Protein AF-A0A7S1K2T2-F1 (afdb_monomer)

Secondary structure (DSSP, 8-state):
-GGGGTT----HHHHHHHHHH-TT--EEE-TT-TT--HHHHHHTHHHHTT-SEEE-TT-TT--HHHHHHHHHHS--GGG----EEE-TT-TT--GGGGGGGGG-TT--EEEEE-SSSSPEEEEETHHHHHHHHHHS-----S---------------EEEEETEEE----GGGGGGTTT-SEEE-TT----HHHHHHHHT-TT--EEE-TT-TT--HHHHHHHHHHHHTT-

Foldseek 3Di:
DLPPQVPDPDALLVVLVVLQVCLQAAEDACALVANDALVSLLVSLLSCQNYQEYHPAQHQRHALVSLLSNLVNHDFDPRGRHAYDHHENHLRYALSSVLSLLRRLQHAAYAYAYPDPAQDQRYACSNLVSNLSSVDPPPDPDDDDDDDDPDDPRAHAYYHHASNQNYAAQLSLLSRLARYAEYHHANYAQDLNNLVSLLSNLNHNYYHHHNHPNDDPVSVCSNVVSNVVSD

Mean predicted aligned error: 7.39 Å

Organism: NCBI:txid1169539

Sequence (231 aa):
EWRRLRGANVPDCRVFEAVKQTPRLGLLDLTDYKELTATGLKTHAPELRKLHVLVLRGCSSITDKAVEEVLSHMPVGSNSVLRGLDLMDCPRVTPGGLRRLRLLPSLRNVALGSTRQAVDGKMTDAVLNHLARAQQPLQRGTGSQTQMGEGGGSGLRRLSLQRCGGLTNLSALEHMSSSLIELDLRGAGVSSGGAKALAACTNLQSLCLADCSQLDGAILEAIVQHMDQLR

pLDDT: mean 84.1, std 15.43, range [35.66, 97.94]

Radius of gyration: 18.5 Å; Cα contacts (8 Å, |Δi|>4): 483; chains: 1; bounding box: 44×43×47 Å

Solvent-accessible surface area (backbone atoms only — not comparable to full-atom values): 11766 Å² total; per-residue (Å²): 131,81,82,68,59,77,88,51,97,58,57,41,65,60,55,49,51,52,48,60,76,37,86,82,51,38,69,48,77,43,60,60,37,79,59,45,44,33,62,51,49,39,76,47,13,73,65,50,39,65,28,29,28,44,31,41,26,46,21,62,56,37,31,24,73,24,48,35,44,30,54,67,46,34,47,48,54,94,65,24,56,42,27,32,42,31,44,29,41,21,86,49,48,36,36,77,24,44,58,58,45,32,44,32,30,38,31,27,35,40,33,37,39,35,88,58,91,69,60,42,58,64,39,34,39,62,42,46,48,22,48,28,50,13,47,45,80,80,78,75,80,78,94,70,97,67,77,88,74,86,81,73,97,49,38,43,27,32,42,32,39,22,17,16,45,32,27,57,60,39,54,44,42,50,63,38,8,85,38,24,30,34,42,33,37,28,33,16,38,49,35,70,66,20,27,58,17,55,37,53,28,74,51,53,78,43,80,41,62,52,76,28,87,57,68,46,70,67,39,51,49,51,31,48,61,39,55,62,72,70,108

InterPro domains:
  IPR001611 Leucine-rich repeat [PF13516] (178-199)
  IPR006553 Leucine-rich repeat, cysteine-containing subtype [SM00367] (48-73)
  IPR006553 Leucine-rich repeat, cysteine-containing subtype [SM00367] (153-179)
  IPR006553 Leucine-rich repeat, cysteine-containing subtype [SM00367] (201-226)
  IPR032675 Leucine-rich repeat domain superfamily [G3DSA:3.80.10.10] (9-131)
  IPR032675 Leucine-rich repeat domain superfamily [G3DSA:3.80.10.10] (142-231)

Structure (mmCIF, N/CA/C/O backbone):
data_AF-A0A7S1K2T2-F1
#
_entry.id   AF-A0A7S1K2T2-F1
#
loop_
_atom_site.group_PDB
_atom_site.id
_atom_site.type_symbol
_atom_site.label_atom_id
_atom_site.label_alt_id
_atom_site.label_comp_id
_atom_site.label_asym_id
_atom_site.label_entity_id
_atom_site.label_seq_id
_atom_site.pdbx_PDB_ins_code
_atom_site.Cartn_x
_atom_site.Cartn_y
_atom_site.Cartn_z
_atom_site.occupancy
_atom_site.B_iso_or_equiv
_atom_site.auth_seq_id
_atom_site.auth_comp_id
_atom_site.auth_asym_id
_atom_site.auth_atom_id
_atom_site.pdbx_PDB_model_num
ATOM 1 N N . GLU A 1 1 ? -25.438 -1.565 6.305 1.00 40.81 1 GLU A N 1
ATOM 2 C CA . GLU A 1 1 ? -25.532 -0.740 5.080 1.00 40.81 1 GLU A CA 1
ATOM 3 C C . GLU A 1 1 ? -24.521 0.422 5.100 1.00 40.81 1 GLU A C 1
ATOM 5 O O . GLU A 1 1 ? -24.897 1.574 5.246 1.00 40.81 1 GLU A O 1
ATOM 10 N N . TRP A 1 2 ? -23.218 0.148 4.954 1.00 44.72 2 TRP A N 1
ATOM 11 C CA . TRP A 1 2 ? -22.157 1.174 5.069 1.00 44.72 2 TRP A CA 1
ATOM 12 C C . TRP A 1 2 ? -21.925 1.997 3.789 1.00 44.72 2 TRP A C 1
ATOM 14 O O . TRP A 1 2 ? -21.231 3.007 3.809 1.00 44.72 2 TRP A O 1
ATOM 24 N N . ARG A 1 3 ? -22.540 1.603 2.664 1.00 41.47 3 ARG A N 1
ATOM 25 C CA . ARG A 1 3 ? -22.368 2.259 1.353 1.00 41.47 3 ARG A CA 1
ATOM 26 C C . ARG A 1 3 ? -23.006 3.659 1.257 1.00 41.47 3 ARG A C 1
ATOM 28 O O . ARG A 1 3 ? -22.823 4.319 0.242 1.00 41.47 3 ARG A O 1
ATOM 35 N N . ARG A 1 4 ? -23.730 4.123 2.287 1.00 45.56 4 ARG A N 1
ATOM 36 C CA . ARG A 1 4 ? -24.478 5.399 2.289 1.00 45.56 4 ARG A CA 1
ATOM 37 C C . ARG A 1 4 ? -23.697 6.634 2.768 1.00 45.56 4 ARG A C 1
ATOM 39 O O . ARG A 1 4 ? -24.269 7.713 2.778 1.00 45.56 4 ARG A O 1
ATOM 46 N N . LEU A 1 5 ? -22.417 6.520 3.133 1.00 52.69 5 LEU A N 1
ATOM 47 C CA . LEU A 1 5 ? -21.619 7.696 3.530 1.00 52.69 5 LEU A CA 1
ATOM 48 C C . LEU A 1 5 ? -21.051 8.493 2.343 1.00 52.69 5 LEU A C 1
ATOM 50 O O . LEU A 1 5 ? -20.546 9.597 2.539 1.00 52.69 5 LEU A O 1
ATOM 54 N N . ARG A 1 6 ? -21.160 7.989 1.103 1.00 50.19 6 ARG A N 1
ATOM 55 C CA . ARG A 1 6 ? -20.783 8.770 -0.086 1.00 50.19 6 ARG A CA 1
ATOM 56 C C . ARG A 1 6 ? -21.727 9.968 -0.222 1.00 50.19 6 ARG A C 1
ATOM 58 O O . ARG A 1 6 ? -22.902 9.793 -0.520 1.00 50.19 6 ARG A O 1
ATOM 65 N N . GLY A 1 7 ? -21.198 11.171 -0.003 1.00 52.75 7 GLY A N 1
ATOM 66 C CA . GLY A 1 7 ? -21.919 12.437 -0.180 1.00 52.75 7 GLY A CA 1
ATOM 67 C C . GLY A 1 7 ? -22.637 12.976 1.060 1.00 52.75 7 GLY A C 1
ATOM 68 O O . GLY A 1 7 ? -23.183 14.073 0.997 1.00 52.75 7 GLY A O 1
ATOM 69 N N . ALA A 1 8 ? -22.618 12.264 2.190 1.00 57.78 8 ALA A N 1
ATOM 70 C CA . ALA A 1 8 ? -23.148 12.791 3.442 1.00 57.78 8 ALA A CA 1
ATOM 71 C C . ALA A 1 8 ? -22.045 13.578 4.172 1.00 57.78 8 ALA A C 1
ATOM 73 O O . ALA A 1 8 ? -20.961 13.043 4.404 1.00 57.78 8 ALA A O 1
ATOM 74 N N . ASN A 1 9 ? -22.322 14.832 4.547 1.00 71.50 9 ASN A N 1
ATOM 75 C CA . ASN A 1 9 ? -21.440 15.679 5.363 1.00 71.50 9 ASN A CA 1
ATOM 76 C C . ASN A 1 9 ? -21.433 15.206 6.831 1.00 71.50 9 ASN A C 1
ATOM 78 O O . ASN A 1 9 ? -21.849 15.910 7.750 1.00 71.50 9 ASN A O 1
ATOM 82 N N . VAL A 1 10 ? -21.093 13.936 7.035 1.00 84.38 10 VAL A N 1
ATOM 83 C CA . VAL A 1 10 ? -20.989 13.313 8.351 1.00 84.38 10 VAL A CA 1
ATOM 84 C C . VAL A 1 10 ? -19.563 13.547 8.835 1.00 84.38 10 VAL A C 1
ATOM 86 O O . VAL A 1 10 ? -18.650 13.231 8.079 1.00 84.38 10 VAL A O 1
ATOM 89 N N . PRO A 1 11 ? -19.338 14.048 10.059 1.00 88.12 11 PRO A N 1
ATOM 90 C CA . PRO A 1 11 ? -17.998 14.147 10.630 1.00 88.12 11 PRO A CA 1
ATOM 91 C C . PRO A 1 11 ? -17.380 12.767 10.884 1.00 88.12 11 PRO A C 1
ATOM 93 O O . PRO A 1 11 ? -18.079 11.831 11.291 1.00 88.12 11 PRO A O 1
ATOM 96 N N . ASP A 1 12 ? -16.063 12.650 10.725 1.00 90.19 12 ASP A N 1
ATOM 97 C CA . ASP A 1 12 ? -15.337 11.383 10.878 1.00 90.19 12 ASP A CA 1
ATOM 98 C C . ASP A 1 12 ? -15.512 10.726 12.262 1.00 90.19 12 ASP A C 1
ATOM 100 O O . ASP A 1 12 ? -15.599 9.501 12.360 1.00 90.19 12 ASP A O 1
ATOM 104 N N . CYS A 1 13 ? -15.695 11.510 13.327 1.00 90.44 13 CYS A N 1
ATOM 105 C CA . CYS A 1 13 ? -15.954 11.006 14.677 1.00 90.44 13 CYS A CA 1
ATOM 106 C C . CYS A 1 13 ? -17.209 10.115 14.771 1.00 90.44 13 CYS A C 1
ATOM 108 O O . CYS A 1 13 ? -17.234 9.154 15.539 1.00 90.44 13 CYS A O 1
ATOM 110 N N . ARG A 1 14 ? -18.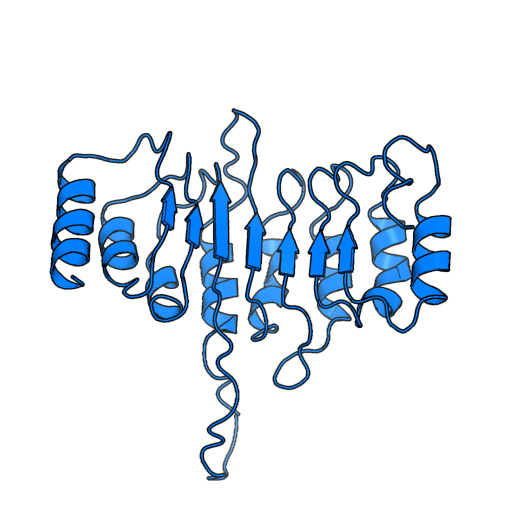255 10.385 13.975 1.00 89.69 14 ARG A N 1
ATOM 111 C CA . ARG A 1 14 ? -19.474 9.554 13.930 1.00 89.69 14 ARG A CA 1
ATOM 112 C C . ARG A 1 14 ? -19.211 8.228 13.224 1.00 89.69 14 ARG A C 1
ATOM 114 O O . ARG A 1 14 ? -19.732 7.196 13.643 1.00 89.69 14 ARG A O 1
ATOM 121 N N . VAL A 1 15 ? -18.387 8.254 12.178 1.00 90.38 15 VAL A N 1
ATOM 122 C CA . VAL A 1 15 ? -17.965 7.047 11.461 1.00 90.38 15 VAL A CA 1
ATOM 123 C C . VAL A 1 15 ? -17.161 6.151 12.391 1.00 90.38 15 VAL A C 1
ATOM 125 O O . VAL A 1 15 ? -17.460 4.963 12.505 1.00 90.38 15 VAL A O 1
ATOM 128 N N . PHE A 1 16 ? -16.190 6.713 13.109 1.00 92.31 16 PHE A N 1
ATOM 129 C CA . PHE A 1 16 ? -15.366 5.937 14.029 1.00 92.31 16 PHE A CA 1
ATOM 130 C C . PHE A 1 16 ? -16.132 5.428 15.255 1.00 92.31 16 PHE A C 1
ATOM 132 O O . PHE A 1 16 ? -15.876 4.310 15.702 1.00 92.31 16 PHE A O 1
ATOM 139 N N . GLU A 1 17 ? -17.136 6.161 15.739 1.00 91.62 17 GLU A N 1
ATOM 140 C CA . GLU A 1 17 ? -18.044 5.651 16.772 1.00 91.62 17 GLU A CA 1
ATOM 141 C C . GLU A 1 17 ? -18.814 4.411 16.280 1.00 91.62 17 GLU A C 1
ATOM 143 O O . GLU A 1 17 ? -18.881 3.392 16.969 1.00 91.62 17 GLU A O 1
ATOM 148 N N . ALA A 1 18 ? -19.307 4.427 15.039 1.00 90.94 18 ALA A N 1
ATOM 149 C CA . ALA A 1 18 ? -19.938 3.250 14.444 1.00 90.94 18 ALA A CA 1
ATOM 150 C C . ALA A 1 18 ? -18.940 2.087 14.265 1.00 90.94 18 ALA A C 1
ATOM 152 O O . ALA A 1 18 ? -19.279 0.920 14.494 1.00 90.94 18 ALA A O 1
ATOM 153 N N . VAL A 1 19 ? -17.689 2.379 13.881 1.00 92.25 19 VAL A N 1
ATOM 154 C CA . VAL A 1 19 ? -16.619 1.371 13.781 1.00 92.25 19 VAL A CA 1
ATOM 155 C C . VAL A 1 19 ? -16.375 0.719 15.140 1.00 92.25 19 VAL A C 1
ATOM 157 O O . VAL A 1 19 ? -16.276 -0.511 15.217 1.00 92.25 19 VAL A O 1
ATOM 160 N N . LYS A 1 20 ? -16.332 1.504 16.220 1.00 92.25 20 LYS A N 1
ATOM 161 C CA . LYS A 1 20 ? -16.178 1.013 17.595 1.00 92.25 20 LYS A CA 1
ATOM 162 C C . LYS A 1 20 ? -17.296 0.042 17.977 1.00 92.25 20 LYS A C 1
ATOM 164 O O . LYS A 1 20 ? -17.010 -1.046 18.473 1.00 92.25 20 LYS A O 1
ATOM 169 N N . GLN A 1 21 ? -18.540 0.379 17.641 1.00 93.12 21 GLN A N 1
ATOM 170 C CA . GLN A 1 21 ? -19.733 -0.430 17.928 1.00 93.12 21 GLN A CA 1
ATOM 171 C C . GLN A 1 21 ? -19.873 -1.680 17.040 1.00 93.12 21 GLN A C 1
ATOM 173 O O . GLN A 1 21 ? -20.734 -2.522 17.287 1.00 93.12 21 GLN A O 1
ATOM 178 N N . THR A 1 22 ? -19.008 -1.852 16.034 1.00 91.69 22 THR A N 1
ATOM 179 C CA . THR A 1 22 ? -19.070 -2.977 15.088 1.00 91.69 22 THR A CA 1
ATOM 180 C C . THR A 1 22 ? -17.868 -3.915 15.262 1.00 91.69 22 THR A C 1
ATOM 182 O O . THR A 1 22 ? -16.902 -3.843 14.497 1.00 91.69 22 THR A O 1
ATOM 185 N N . PRO A 1 23 ? -17.852 -4.818 16.261 1.00 89.12 23 PRO A N 1
ATOM 186 C CA . PRO A 1 23 ? -16.674 -5.631 16.603 1.00 89.12 23 PRO A CA 1
ATOM 187 C C . PRO A 1 23 ? -16.251 -6.614 15.501 1.00 89.12 23 PRO A C 1
ATOM 189 O O . PRO A 1 23 ? -15.092 -7.007 15.455 1.00 89.12 23 PRO A O 1
ATOM 192 N N . ARG A 1 24 ? -17.164 -6.975 14.590 1.00 90.31 24 ARG A N 1
ATOM 193 C CA . ARG A 1 24 ? -16.902 -7.873 13.451 1.00 90.31 24 ARG A CA 1
ATOM 194 C C . ARG A 1 24 ? -16.549 -7.141 12.150 1.00 90.31 24 ARG A C 1
ATOM 196 O O . ARG A 1 24 ? -16.485 -7.775 11.101 1.00 90.31 24 ARG A O 1
ATOM 203 N N . LEU A 1 25 ? -16.366 -5.818 12.184 1.00 93.00 25 LEU A N 1
ATOM 204 C CA . LEU A 1 25 ? -16.015 -5.058 10.985 1.00 93.00 25 LEU A CA 1
ATOM 205 C C . LEU A 1 25 ? -14.629 -5.487 10.491 1.00 93.00 25 LEU A C 1
ATOM 207 O O . LEU A 1 25 ? -13.633 -5.251 11.167 1.00 93.00 25 LEU A O 1
ATOM 211 N N . GLY A 1 26 ? -14.581 -6.121 9.319 1.00 93.69 26 GLY A N 1
ATOM 212 C CA . GLY A 1 26 ? -13.336 -6.540 8.671 1.00 93.69 26 GLY A CA 1
ATOM 213 C C . GLY A 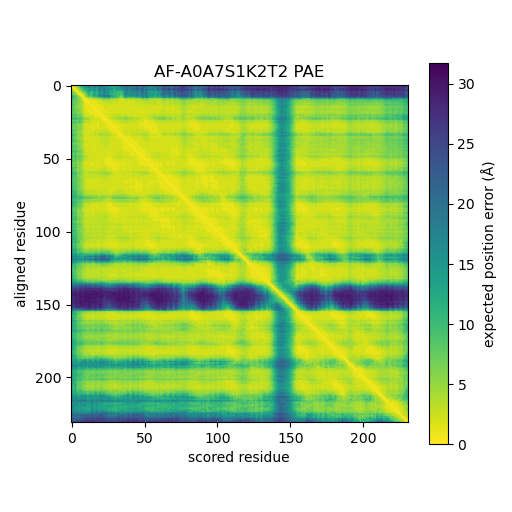1 26 ? -12.908 -5.643 7.509 1.00 93.69 26 GLY A C 1
ATOM 214 O O . GLY A 1 26 ? -11.745 -5.680 7.124 1.00 93.69 26 GLY A O 1
ATOM 215 N N . LEU A 1 27 ? -13.812 -4.837 6.955 1.00 95.50 27 LEU A N 1
ATOM 216 C CA . LEU A 1 27 ? -13.538 -3.938 5.836 1.00 95.50 27 LEU A CA 1
ATOM 217 C C . LEU A 1 27 ? -14.086 -2.556 6.166 1.00 95.50 27 LEU A C 1
ATOM 219 O O . LEU A 1 27 ? -15.276 -2.423 6.450 1.00 95.50 27 LEU A O 1
ATOM 223 N N . LEU A 1 28 ? -13.220 -1.549 6.102 1.00 94.81 28 LEU A N 1
ATOM 224 C CA . LEU A 1 28 ? -13.595 -0.143 6.181 1.00 94.81 28 LEU A CA 1
ATOM 225 C C . LEU A 1 28 ? -13.187 0.545 4.880 1.00 94.81 28 LEU A C 1
ATOM 227 O O . LEU A 1 28 ? -12.006 0.570 4.535 1.00 94.81 28 LEU A O 1
ATOM 231 N N . ASP A 1 29 ? -14.174 1.085 4.171 1.00 94.19 29 ASP A N 1
ATOM 232 C CA . ASP A 1 29 ? -13.983 1.836 2.933 1.00 94.19 29 ASP A CA 1
ATOM 233 C C . ASP A 1 29 ? -14.479 3.269 3.118 1.00 94.19 29 ASP A C 1
ATOM 235 O O . ASP A 1 29 ? -15.670 3.498 3.338 1.00 94.19 29 ASP A O 1
ATOM 239 N N . LEU A 1 30 ? -13.533 4.206 3.056 1.00 92.56 30 LEU A N 1
ATOM 240 C CA . LEU A 1 30 ? -13.722 5.650 3.162 1.00 92.56 30 LEU A CA 1
ATOM 241 C C . LEU A 1 30 ? -13.286 6.360 1.872 1.00 92.56 30 LEU A C 1
ATOM 243 O O . LEU A 1 30 ? -12.834 7.501 1.922 1.00 92.56 30 LEU A O 1
ATOM 247 N N . THR A 1 31 ? -13.401 5.694 0.718 1.00 92.31 31 THR A N 1
ATOM 248 C CA . THR A 1 31 ? -13.068 6.283 -0.588 1.00 92.31 31 THR A CA 1
ATOM 249 C C . THR A 1 31 ? -13.738 7.649 -0.774 1.00 92.31 31 THR A C 1
ATOM 251 O O . THR A 1 31 ? -14.953 7.776 -0.607 1.00 92.31 31 THR A O 1
ATOM 254 N N . ASP A 1 32 ? -12.940 8.654 -1.141 1.00 90.38 32 ASP A N 1
ATOM 255 C CA . ASP A 1 32 ? -13.326 10.051 -1.377 1.00 90.38 32 ASP A CA 1
ATOM 256 C C . ASP A 1 32 ? -14.067 10.712 -0.202 1.00 90.38 32 ASP A C 1
ATOM 258 O O . ASP A 1 32 ? -14.823 11.675 -0.373 1.00 90.38 32 ASP A O 1
ATOM 262 N N . TYR A 1 33 ? -13.853 10.220 1.021 1.00 90.06 33 TYR A N 1
ATOM 263 C CA . TYR A 1 33 ? -14.481 10.777 2.210 1.00 90.06 33 TYR A CA 1
ATOM 264 C C . TYR A 1 33 ? -13.767 12.066 2.645 1.00 90.06 33 TYR A C 1
ATOM 266 O O . TYR A 1 33 ? -12.743 12.042 3.331 1.00 90.06 33 TYR A O 1
ATOM 274 N N . LYS A 1 34 ? -14.306 13.207 2.197 1.00 86.44 34 LYS A N 1
ATOM 275 C CA . LYS A 1 34 ? -13.708 14.547 2.355 1.00 86.44 34 LYS A CA 1
ATOM 276 C C . LYS A 1 34 ? -13.613 15.027 3.804 1.00 86.44 34 LYS A C 1
ATOM 278 O O . LYS A 1 34 ? -12.665 15.731 4.137 1.00 86.44 34 LYS A O 1
ATOM 283 N N . GLU A 1 35 ? -14.548 14.599 4.649 1.00 89.12 35 GLU A N 1
ATOM 284 C CA . GLU A 1 35 ? -14.597 14.956 6.073 1.00 89.12 35 GLU A CA 1
ATOM 285 C C . GLU A 1 35 ? -13.612 14.143 6.931 1.00 89.12 35 GLU A C 1
ATOM 287 O O . GLU A 1 35 ? -13.528 14.345 8.142 1.00 89.12 35 GLU A O 1
ATOM 292 N N . LEU A 1 36 ? -12.850 13.218 6.330 1.00 91.56 36 LEU A N 1
ATOM 293 C CA . LEU A 1 36 ? -11.835 12.464 7.053 1.00 91.56 36 LEU A CA 1
ATOM 294 C C . LEU A 1 36 ? -10.659 13.358 7.438 1.00 91.56 36 LEU A C 1
ATOM 296 O O . LEU A 1 36 ? -9.919 13.852 6.581 1.00 91.56 36 LEU A O 1
ATOM 300 N N . THR A 1 37 ? -10.412 13.487 8.736 1.00 92.88 37 THR A N 1
ATOM 301 C CA . THR A 1 37 ? -9.274 14.238 9.255 1.00 92.88 37 THR A CA 1
ATOM 302 C C . THR A 1 37 ? -8.124 13.312 9.651 1.00 92.88 37 THR A C 1
ATOM 304 O O . THR A 1 37 ? -8.307 12.179 10.103 1.00 92.88 37 THR A O 1
ATOM 307 N N . ALA A 1 38 ? -6.891 13.813 9.530 1.00 92.94 38 ALA A N 1
ATOM 308 C CA . ALA A 1 38 ? -5.714 13.109 10.039 1.00 92.94 38 ALA A CA 1
ATOM 309 C C . ALA A 1 38 ? -5.781 12.894 11.561 1.00 92.94 38 ALA A C 1
ATOM 311 O O . ALA A 1 38 ? -5.228 11.919 12.060 1.00 92.94 38 ALA A O 1
ATOM 312 N N . THR A 1 39 ? -6.431 13.802 12.294 1.00 93.19 39 THR A N 1
ATOM 313 C CA . THR A 1 39 ? -6.603 13.701 13.747 1.00 93.19 39 THR A CA 1
ATOM 314 C C . THR A 1 39 ? -7.599 12.607 14.104 1.00 93.19 39 THR A C 1
ATOM 316 O O . THR A 1 39 ? -7.248 11.737 14.890 1.00 93.19 39 THR A O 1
ATOM 319 N N . GLY A 1 40 ? -8.781 12.581 13.479 1.00 92.75 40 GLY A N 1
ATOM 320 C CA . GLY A 1 40 ? -9.783 11.541 13.714 1.00 92.75 40 GLY A CA 1
ATOM 321 C C . GLY A 1 40 ? -9.236 10.145 13.431 1.00 92.75 40 GLY A C 1
ATOM 322 O O . GLY A 1 40 ? -9.366 9.251 14.265 1.00 92.75 40 GLY A O 1
ATOM 323 N N . LEU A 1 41 ? -8.512 9.978 12.317 1.00 93.69 41 LEU A N 1
ATOM 324 C CA . LEU A 1 41 ? -7.881 8.700 11.984 1.00 93.69 41 LEU A CA 1
ATOM 325 C C . LEU A 1 41 ? -6.848 8.250 13.039 1.00 93.69 41 LEU A C 1
ATOM 327 O O . LEU A 1 41 ? -6.781 7.066 13.356 1.00 93.69 41 LEU A O 1
ATOM 331 N N . LYS A 1 42 ? -6.068 9.180 13.606 1.00 94.62 42 LYS A N 1
ATOM 332 C CA . LYS A 1 42 ? -5.110 8.885 14.688 1.00 94.62 42 LYS A CA 1
ATOM 333 C C . LYS A 1 42 ? -5.808 8.533 15.994 1.00 94.62 42 LYS A C 1
ATOM 335 O O . LYS A 1 42 ? -5.477 7.528 16.609 1.00 94.62 42 LYS A O 1
ATOM 340 N N . THR A 1 43 ? -6.771 9.355 16.408 1.00 95.25 43 THR A N 1
ATOM 341 C CA . THR A 1 43 ? -7.521 9.178 17.657 1.00 95.25 43 THR A CA 1
ATOM 342 C C . THR A 1 43 ? -8.210 7.819 17.708 1.00 95.25 43 THR A C 1
ATOM 344 O O . THR A 1 43 ? -8.262 7.212 18.772 1.00 95.25 43 THR A O 1
ATOM 347 N N . HIS A 1 44 ? -8.683 7.331 16.560 1.00 94.56 44 HIS A N 1
ATOM 348 C CA . HIS A 1 44 ? -9.417 6.074 16.452 1.00 94.56 44 HIS A CA 1
ATOM 349 C C . HIS A 1 44 ? -8.605 4.912 15.860 1.00 94.56 44 HIS A C 1
ATOM 351 O O . HIS A 1 44 ? -9.165 3.890 15.460 1.00 94.56 44 HIS A O 1
ATOM 357 N N . ALA A 1 45 ? -7.279 5.044 15.781 1.00 95.31 45 ALA A N 1
ATOM 358 C CA . ALA A 1 45 ? -6.403 3.976 15.310 1.00 95.31 45 ALA A CA 1
ATOM 359 C C . ALA A 1 45 ? -6.547 2.651 16.102 1.00 95.31 45 ALA A C 1
ATOM 361 O O . ALA A 1 45 ? -6.564 1.593 15.457 1.00 95.31 45 ALA A O 1
ATOM 362 N N . PRO A 1 46 ? -6.715 2.646 17.445 1.00 94.88 46 PRO A N 1
ATOM 363 C CA . PRO A 1 46 ? -6.909 1.412 18.213 1.00 94.88 46 PRO A CA 1
ATOM 364 C C . PRO A 1 46 ? -8.135 0.594 17.779 1.00 94.88 46 PRO A C 1
ATOM 366 O O . PRO A 1 46 ? -8.110 -0.639 17.816 1.00 94.88 46 PRO A O 1
ATOM 369 N N . GLU A 1 47 ? -9.208 1.248 17.334 1.00 94.44 47 GLU A N 1
ATOM 370 C CA . GLU A 1 47 ? -10.437 0.608 16.866 1.00 94.44 47 GLU A CA 1
ATOM 371 C C . GLU A 1 47 ? -10.266 -0.072 15.501 1.00 94.44 47 GLU A C 1
ATOM 373 O O . GLU A 1 47 ? -11.027 -0.987 15.170 1.00 94.44 47 GLU A O 1
ATOM 378 N N . LEU A 1 48 ? -9.255 0.328 14.722 1.00 94.50 48 LEU A N 1
ATOM 379 C CA . LEU A 1 48 ? -8.986 -0.197 13.380 1.00 94.50 48 LEU A CA 1
ATOM 380 C C . LEU A 1 48 ? -8.170 -1.495 13.387 1.00 94.50 48 LEU A C 1
ATOM 382 O O . LEU A 1 48 ? -8.127 -2.181 12.369 1.00 94.50 48 LEU A O 1
ATOM 386 N N . ARG A 1 49 ? -7.591 -1.896 14.528 1.00 94.38 49 ARG A N 1
ATOM 387 C CA . ARG A 1 49 ? -6.710 -3.080 14.661 1.00 94.38 49 ARG A CA 1
ATOM 388 C C . ARG A 1 49 ? -7.326 -4.420 14.227 1.00 94.38 49 ARG A C 1
ATOM 390 O O . ARG A 1 49 ? -6.614 -5.400 14.037 1.00 94.38 49 ARG A O 1
ATOM 397 N N . LYS A 1 50 ? -8.658 -4.477 14.127 1.00 93.50 50 LYS A N 1
ATOM 398 C CA . LYS A 1 50 ? -9.459 -5.647 13.714 1.00 93.50 50 LYS A CA 1
ATOM 399 C C . LYS A 1 50 ? -9.685 -5.739 12.200 1.00 93.50 50 LYS A C 1
ATOM 401 O O . LYS A 1 50 ? -10.230 -6.734 11.718 1.00 93.50 50 LYS A O 1
ATOM 406 N N . LEU A 1 51 ? -9.332 -4.692 11.453 1.00 95.38 51 LEU A N 1
ATOM 407 C CA . LEU A 1 51 ? -9.606 -4.617 10.026 1.00 95.38 51 LEU A CA 1
ATOM 408 C C . LEU A 1 51 ? -8.697 -5.555 9.234 1.00 95.38 51 LEU A C 1
ATOM 410 O O . LEU A 1 51 ? -7.485 -5.610 9.420 1.00 95.38 51 LEU A O 1
ATOM 414 N N . HIS A 1 52 ? -9.310 -6.246 8.281 1.00 96.12 52 HIS A N 1
ATOM 415 C CA . HIS A 1 52 ? -8.628 -7.007 7.245 1.00 96.12 52 HIS A CA 1
ATOM 416 C C . HIS A 1 52 ? -8.384 -6.153 6.000 1.00 96.12 52 HIS A C 1
ATOM 418 O O . HIS A 1 52 ? -7.438 -6.411 5.262 1.00 96.12 52 HIS A O 1
ATOM 424 N N . VAL A 1 53 ? -9.227 -5.152 5.740 1.00 97.19 53 VAL A N 1
ATOM 425 C CA . VAL A 1 53 ? -9.113 -4.256 4.587 1.00 97.19 53 VAL A CA 1
ATOM 426 C C . VAL A 1 53 ? -9.404 -2.823 5.018 1.00 97.19 53 VAL A C 1
ATOM 428 O O . VAL A 1 53 ? -10.439 -2.557 5.632 1.00 97.19 53 VAL A O 1
ATOM 431 N N . LEU A 1 54 ? -8.502 -1.910 4.665 1.00 97.31 54 LEU A N 1
ATOM 432 C CA . LEU A 1 54 ? -8.652 -0.474 4.865 1.00 97.31 54 LEU A CA 1
ATOM 433 C C . LEU A 1 54 ? -8.484 0.251 3.526 1.00 97.31 54 LEU A C 1
ATOM 435 O O . LEU A 1 54 ? -7.433 0.152 2.894 1.00 97.31 54 LEU A O 1
ATOM 439 N N . VAL A 1 55 ? -9.514 0.984 3.111 1.00 97.19 55 VAL A N 1
ATOM 440 C CA . VAL A 1 55 ? -9.510 1.798 1.890 1.00 97.19 55 VAL A CA 1
ATOM 441 C C . VAL A 1 55 ? -9.710 3.257 2.281 1.00 97.19 55 VAL A C 1
ATOM 443 O O . VAL A 1 55 ? -10.753 3.617 2.820 1.00 97.19 55 VAL A O 1
ATOM 446 N N . LEU A 1 56 ? -8.703 4.088 2.014 1.00 95.75 56 LEU A N 1
ATOM 447 C CA . LEU A 1 56 ? -8.700 5.539 2.249 1.00 95.75 56 LEU A CA 1
ATOM 448 C C . LEU A 1 56 ? -8.437 6.309 0.945 1.00 95.75 56 LEU A C 1
ATOM 450 O O . LEU A 1 56 ? -7.896 7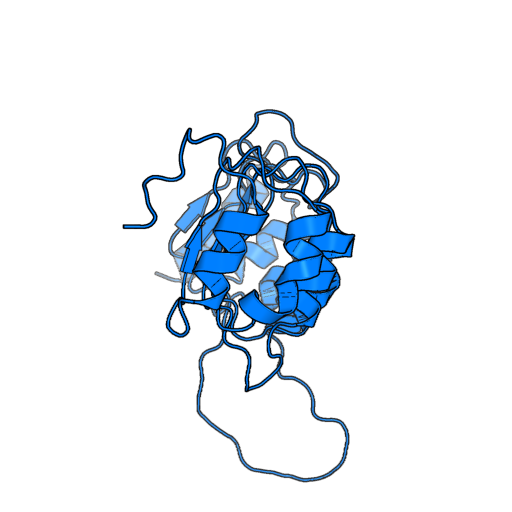.415 0.962 1.00 95.75 56 LEU A O 1
ATOM 454 N N . ARG A 1 57 ? -8.769 5.699 -0.198 1.00 94.88 57 ARG A N 1
ATOM 455 C CA . ARG A 1 57 ? -8.537 6.271 -1.525 1.00 94.88 57 ARG A CA 1
ATOM 456 C C . ARG A 1 57 ? -9.117 7.681 -1.622 1.00 94.88 57 ARG A C 1
ATOM 458 O O . ARG A 1 57 ? -10.247 7.910 -1.209 1.00 94.88 57 ARG A O 1
ATOM 465 N N . GLY A 1 58 ? -8.359 8.622 -2.176 1.00 92.56 58 GLY A N 1
ATOM 466 C CA . GLY A 1 58 ? -8.821 9.994 -2.401 1.00 92.56 58 GLY A CA 1
ATOM 467 C C . GLY A 1 58 ? -8.983 10.839 -1.130 1.00 92.56 58 GLY A C 1
ATOM 468 O O . GLY A 1 58 ? -9.365 12.007 -1.216 1.00 92.56 58 GLY A O 1
ATOM 469 N N . CYS A 1 59 ? -8.651 10.317 0.057 1.00 92.69 59 CYS A N 1
ATOM 470 C CA . CYS A 1 59 ? -8.667 11.098 1.292 1.00 92.69 59 CYS A CA 1
ATOM 471 C C . CYS A 1 59 ? -7.470 12.065 1.335 1.00 92.69 59 CYS A C 1
ATOM 473 O O . CYS A 1 59 ? -6.388 11.742 1.835 1.00 92.69 59 CYS A O 1
ATOM 475 N N . SER A 1 60 ? -7.664 13.283 0.823 1.00 90.38 60 SER A N 1
ATOM 476 C CA . SER A 1 60 ? -6.610 14.294 0.632 1.00 90.38 60 SER A CA 1
ATOM 477 C C . SER A 1 60 ? -5.974 14.825 1.920 1.00 90.38 60 SER A C 1
ATOM 479 O O . SER A 1 60 ? -4.864 15.363 1.891 1.00 90.38 60 SER A O 1
ATOM 481 N N . SER A 1 61 ? -6.674 14.695 3.046 1.00 91.50 61 SER A N 1
ATOM 482 C CA . SER A 1 61 ? -6.246 15.205 4.353 1.00 91.50 61 SER A CA 1
ATOM 483 C C . SER A 1 61 ? -5.358 14.226 5.130 1.00 91.50 61 SER A C 1
ATOM 485 O O . SER A 1 61 ? -4.742 14.628 6.120 1.00 91.50 61 SER A O 1
ATOM 487 N N . ILE A 1 62 ? -5.254 12.964 4.695 1.00 94.00 62 ILE A N 1
ATOM 488 C CA . ILE A 1 62 ? -4.449 11.934 5.365 1.00 94.00 62 ILE A CA 1
ATOM 489 C C . ILE A 1 62 ? -2.960 12.155 5.106 1.00 94.00 62 ILE A C 1
ATOM 491 O O . ILE A 1 62 ? -2.551 12.442 3.989 1.00 94.00 62 ILE A O 1
ATOM 495 N N . THR A 1 63 ? -2.151 12.023 6.157 1.00 94.81 63 THR A N 1
ATOM 496 C CA . THR A 1 63 ? -0.702 12.288 6.156 1.00 94.81 63 THR A CA 1
ATOM 497 C C . THR A 1 63 ? 0.078 11.057 6.594 1.00 94.81 63 THR A C 1
ATOM 499 O O . THR A 1 63 ? -0.485 10.177 7.247 1.00 94.81 63 THR A O 1
ATOM 502 N N . ASP A 1 64 ? 1.389 11.052 6.347 1.00 96.19 64 ASP A N 1
ATOM 503 C CA . ASP A 1 64 ? 2.307 10.022 6.852 1.00 96.19 64 ASP A CA 1
ATOM 504 C C . ASP A 1 64 ? 2.121 9.712 8.334 1.00 96.19 64 ASP A C 1
ATOM 506 O O . ASP A 1 64 ? 1.982 8.553 8.707 1.00 96.19 64 ASP A O 1
ATOM 510 N N . LYS A 1 65 ? 2.027 10.745 9.179 1.00 96.00 65 LYS A N 1
ATOM 511 C CA . LYS A 1 65 ? 1.833 10.564 10.624 1.00 96.00 65 LYS A CA 1
ATOM 512 C C . LYS A 1 65 ? 0.517 9.856 10.952 1.00 96.00 65 LYS A C 1
ATOM 514 O O . LYS A 1 65 ? 0.439 9.168 11.958 1.00 96.00 65 LYS A O 1
ATOM 519 N N . ALA A 1 66 ? -0.542 10.091 10.175 1.00 96.44 66 ALA A N 1
ATOM 520 C CA . ALA A 1 66 ? -1.837 9.457 10.415 1.00 96.44 66 ALA A CA 1
ATOM 521 C C . ALA A 1 66 ? -1.826 7.988 9.983 1.00 96.44 66 ALA A C 1
ATOM 523 O O . ALA A 1 66 ? -2.303 7.133 10.721 1.00 96.44 66 ALA A O 1
ATOM 524 N N . VAL A 1 67 ? -1.224 7.690 8.828 1.00 96.81 67 VAL A N 1
ATOM 525 C CA . VAL A 1 67 ? -1.047 6.310 8.361 1.00 96.81 67 VAL A CA 1
ATOM 526 C C . VAL A 1 67 ? -0.133 5.533 9.305 1.00 96.81 67 VAL A C 1
ATOM 528 O O . VAL A 1 67 ? -0.469 4.422 9.700 1.00 96.81 67 VAL A O 1
ATOM 531 N N . GLU A 1 68 ? 0.988 6.120 9.724 1.00 96.31 68 GLU A N 1
ATOM 532 C CA . GLU A 1 68 ? 1.921 5.484 10.652 1.00 96.31 68 GLU A CA 1
ATOM 533 C C . GLU A 1 68 ? 1.262 5.142 11.992 1.00 96.31 68 GLU A C 1
ATOM 535 O O . GLU A 1 68 ? 1.478 4.039 12.500 1.00 96.31 68 GLU A O 1
ATOM 540 N N . GLU A 1 69 ? 0.433 6.046 12.527 1.00 96.94 69 GLU A N 1
ATOM 541 C CA . GLU A 1 69 ? -0.341 5.796 13.744 1.00 96.94 69 GLU A CA 1
ATOM 542 C C . GLU A 1 69 ? -1.258 4.585 13.552 1.00 96.94 69 GLU A C 1
ATOM 544 O O . GLU A 1 69 ? -1.145 3.616 14.301 1.00 96.94 69 GLU A O 1
ATOM 549 N N . VAL A 1 70 ? -2.082 4.567 12.496 1.00 96.56 70 VAL A N 1
ATOM 550 C CA . VAL A 1 70 ? -2.975 3.431 12.201 1.00 96.56 70 VAL A CA 1
ATOM 551 C C . VAL A 1 70 ? -2.198 2.126 12.095 1.00 96.56 70 VAL A C 1
ATOM 553 O O . VAL A 1 70 ? -2.546 1.145 12.750 1.00 96.56 70 VAL A O 1
ATOM 556 N N . LEU A 1 71 ? -1.118 2.108 11.312 1.00 95.75 71 LEU A N 1
ATOM 557 C CA . LEU A 1 71 ? -0.304 0.909 11.124 1.00 95.75 71 LEU A CA 1
ATOM 558 C C . LEU A 1 71 ? 0.423 0.475 12.408 1.00 95.75 71 LEU A C 1
ATOM 560 O O . LEU A 1 71 ? 0.798 -0.690 12.513 1.00 95.75 71 LEU A O 1
ATOM 564 N N . SER A 1 72 ? 0.643 1.368 13.379 1.00 95.69 72 SER A N 1
ATOM 565 C CA . SER A 1 72 ? 1.284 1.024 14.655 1.00 95.69 72 SER A CA 1
ATOM 566 C C . SER A 1 72 ? 0.369 0.281 15.630 1.00 95.69 72 SER A C 1
ATOM 568 O O . SER A 1 72 ? 0.873 -0.488 16.446 1.00 95.69 72 SER A O 1
ATOM 570 N N . HIS A 1 73 ? -0.952 0.453 15.501 1.00 95.50 73 HIS A N 1
ATOM 571 C CA . HIS A 1 73 ? -1.958 -0.279 16.285 1.00 95.50 73 HIS A CA 1
ATOM 572 C C . HIS A 1 73 ? -2.377 -1.604 15.636 1.00 95.50 73 HIS A C 1
ATOM 574 O O . HIS A 1 73 ? -3.032 -2.427 16.279 1.00 95.50 73 HIS A O 1
ATOM 580 N N . MET A 1 74 ? -2.006 -1.833 14.373 1.00 94.56 74 MET A N 1
ATOM 581 C CA . MET A 1 74 ? -2.279 -3.095 13.684 1.00 94.56 74 MET A CA 1
ATOM 582 C C . MET A 1 74 ? -1.429 -4.233 14.271 1.00 94.56 74 MET A C 1
ATOM 584 O O . MET A 1 74 ? -0.229 -4.051 14.494 1.00 94.56 74 MET A O 1
ATOM 588 N N . PRO A 1 75 ? -1.999 -5.436 14.472 1.00 92.94 75 PRO A N 1
ATOM 589 C CA . PRO A 1 75 ? -1.220 -6.610 14.839 1.00 92.94 75 PRO A CA 1
ATOM 590 C C . PRO A 1 75 ? -0.124 -6.914 13.805 1.00 92.94 75 PRO A C 1
ATOM 592 O O . PRO A 1 75 ? -0.352 -6.853 12.592 1.00 92.94 75 PRO A O 1
ATOM 595 N N . VAL A 1 76 ? 1.062 -7.276 14.293 1.00 90.62 76 VAL A N 1
ATOM 596 C CA . VAL A 1 76 ? 2.258 -7.557 13.481 1.00 90.62 76 VAL A CA 1
ATOM 597 C C . VAL A 1 76 ? 2.669 -9.028 13.574 1.00 90.62 76 VAL A C 1
ATOM 599 O O . VAL A 1 76 ? 2.217 -9.761 14.458 1.00 90.62 76 VAL A O 1
ATOM 602 N N . GLY A 1 77 ? 3.541 -9.468 12.664 1.00 84.31 77 GLY A N 1
ATOM 603 C CA . GLY A 1 77 ? 4.049 -10.844 12.650 1.00 84.31 77 GLY A CA 1
ATOM 604 C C . GLY A 1 77 ? 2.941 -11.878 12.427 1.00 84.31 77 GLY A C 1
ATOM 605 O O . GLY A 1 77 ? 2.050 -11.660 11.607 1.00 84.31 77 GLY A O 1
ATOM 606 N N . SER A 1 78 ? 2.967 -12.989 13.171 1.00 82.81 78 SER A N 1
ATOM 607 C CA . SER A 1 78 ? 1.988 -14.083 13.036 1.00 82.81 78 SER A CA 1
ATOM 608 C C . SER A 1 78 ? 0.550 -13.678 13.372 1.00 82.81 78 SER A C 1
ATOM 610 O O . SER A 1 78 ? -0.386 -14.328 12.922 1.00 82.81 78 SER A O 1
ATOM 612 N N . ASN A 1 79 ? 0.366 -12.599 14.138 1.00 85.88 79 ASN A N 1
ATOM 613 C CA . ASN A 1 79 ? -0.955 -12.100 14.522 1.00 85.88 79 ASN A CA 1
ATOM 614 C C . ASN A 1 79 ? -1.524 -11.105 13.506 1.00 85.88 79 ASN A C 1
ATOM 616 O O . ASN A 1 79 ? -2.625 -10.598 13.710 1.00 85.88 79 ASN A O 1
ATOM 620 N N . SER A 1 80 ? -0.783 -10.781 12.441 1.00 88.06 80 SER A N 1
ATOM 621 C CA . SER A 1 80 ? -1.201 -9.772 11.477 1.00 88.06 80 SER A CA 1
ATOM 622 C C . SER A 1 80 ? -2.466 -10.190 10.730 1.00 88.06 80 SER A C 1
ATOM 624 O O . SER A 1 80 ? -2.525 -11.261 10.125 1.00 88.06 80 SER A O 1
ATOM 626 N N . VAL A 1 81 ? -3.479 -9.321 10.752 1.00 92.69 81 VAL A N 1
ATOM 627 C CA . VAL A 1 81 ? -4.791 -9.565 10.125 1.00 92.69 81 VAL A CA 1
ATOM 628 C C . VAL A 1 81 ? -5.048 -8.694 8.898 1.00 92.69 81 VAL A C 1
ATOM 630 O O . VAL A 1 81 ? -5.911 -9.035 8.087 1.00 92.69 81 VAL A O 1
ATOM 633 N N . LEU A 1 82 ? -4.296 -7.600 8.730 1.00 95.38 82 LEU A N 1
ATOM 634 C CA . LEU A 1 82 ? -4.478 -6.670 7.621 1.00 95.38 82 LEU A CA 1
ATOM 635 C C . LEU A 1 82 ? -3.998 -7.315 6.315 1.00 95.38 82 LEU A C 1
ATOM 637 O O . LEU A 1 82 ? -2.827 -7.646 6.152 1.00 95.38 82 LEU A O 1
ATOM 641 N N . ARG A 1 83 ? -4.928 -7.489 5.379 1.00 96.06 83 ARG A N 1
ATOM 642 C CA . ARG A 1 83 ? -4.728 -8.106 4.062 1.00 96.06 83 ARG A CA 1
ATOM 643 C C . ARG A 1 83 ? -4.824 -7.101 2.921 1.00 96.06 83 ARG A C 1
ATOM 645 O O . ARG A 1 83 ? -4.313 -7.385 1.842 1.00 96.06 83 ARG A O 1
ATOM 652 N N . GLY A 1 84 ? -5.498 -5.972 3.125 1.00 97.38 84 GLY A N 1
ATOM 653 C CA . GLY A 1 84 ? -5.743 -4.966 2.097 1.00 97.38 84 GLY A CA 1
ATOM 654 C C . GLY A 1 84 ? -5.495 -3.549 2.593 1.00 97.38 84 GLY A C 1
ATOM 655 O O . GLY A 1 84 ? -6.030 -3.170 3.634 1.00 97.38 84 GLY A O 1
ATOM 656 N N . LEU A 1 85 ? -4.731 -2.773 1.828 1.00 97.88 85 LEU A N 1
ATOM 657 C CA . LEU A 1 85 ? -4.519 -1.348 2.054 1.00 97.88 85 LEU A CA 1
ATOM 658 C C . LEU A 1 85 ? -4.602 -0.593 0.726 1.00 97.88 85 LEU A C 1
ATOM 660 O O . LEU A 1 85 ? -3.822 -0.857 -0.185 1.00 97.88 85 LEU A O 1
ATOM 664 N N . ASP A 1 86 ? -5.523 0.358 0.631 1.00 97.94 86 ASP A N 1
ATOM 665 C CA . ASP A 1 86 ? -5.631 1.267 -0.512 1.00 97.94 86 ASP A CA 1
ATOM 666 C C . ASP A 1 86 ? -5.490 2.717 -0.028 1.00 97.94 86 ASP A C 1
ATOM 668 O O . ASP A 1 86 ? -6.305 3.207 0.757 1.00 97.94 86 ASP A O 1
ATOM 672 N N . LEU A 1 87 ? -4.419 3.370 -0.482 1.00 96.56 87 LEU A N 1
ATOM 673 C CA . LEU A 1 87 ? -4.081 4.777 -0.239 1.00 96.56 87 LEU A CA 1
ATOM 674 C C . LEU A 1 87 ? -3.878 5.523 -1.569 1.00 96.56 87 LEU A C 1
ATOM 676 O O . LEU A 1 87 ? -3.134 6.505 -1.635 1.00 96.56 87 LEU A O 1
ATOM 680 N N . MET A 1 88 ? -4.493 5.035 -2.650 1.00 94.94 88 MET A N 1
ATOM 681 C CA . MET A 1 88 ? -4.484 5.716 -3.941 1.00 94.94 88 MET A CA 1
ATOM 682 C C . MET A 1 88 ? -5.003 7.145 -3.791 1.00 94.94 88 MET A C 1
ATOM 684 O O . MET A 1 88 ? -5.953 7.406 -3.059 1.00 94.94 88 MET A O 1
ATOM 688 N N . ASP A 1 89 ? -4.393 8.087 -4.501 1.00 94.25 89 ASP A N 1
ATOM 689 C CA . ASP A 1 89 ? -4.795 9.495 -4.500 1.00 94.25 89 ASP A CA 1
ATOM 690 C C . ASP A 1 89 ? -4.738 10.187 -3.124 1.00 94.25 89 ASP A C 1
ATOM 692 O O . ASP A 1 89 ? -5.382 11.219 -2.928 1.00 94.25 89 ASP A O 1
ATOM 696 N N . CYS A 1 90 ? -3.903 9.693 -2.200 1.00 93.62 90 CYS A N 1
ATOM 697 C CA . CYS A 1 90 ? -3.523 10.378 -0.959 1.00 93.62 90 CYS A CA 1
ATOM 698 C C . CYS A 1 90 ? -2.208 11.177 -1.146 1.00 93.62 90 CYS A C 1
ATOM 700 O O . CYS A 1 90 ? -1.127 10.664 -0.862 1.00 93.62 90 CYS A O 1
ATOM 702 N N . PRO A 1 91 ? -2.245 12.456 -1.581 1.00 91.50 91 PRO A N 1
ATOM 703 C CA . PRO A 1 91 ? -1.060 13.208 -2.028 1.00 91.50 91 PRO A CA 1
ATOM 704 C C . PRO A 1 91 ? -0.057 13.581 -0.925 1.00 91.50 91 PRO A C 1
ATOM 706 O O . PRO A 1 91 ? 1.001 14.141 -1.225 1.00 91.50 91 PRO A O 1
ATOM 709 N N . ARG A 1 92 ? -0.407 13.361 0.346 1.00 93.38 92 ARG A N 1
ATOM 710 C CA . ARG A 1 92 ? 0.421 13.669 1.525 1.00 93.38 92 ARG A CA 1
ATOM 711 C C . ARG A 1 92 ? 0.970 12.407 2.204 1.00 93.38 92 ARG A C 1
ATOM 713 O O . ARG A 1 92 ? 1.514 12.504 3.303 1.00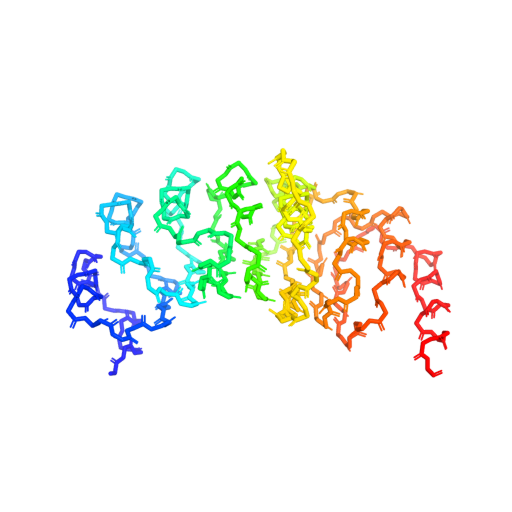 93.38 92 ARG A O 1
ATOM 720 N N . VAL A 1 93 ? 0.787 11.247 1.574 1.00 94.38 93 VAL A N 1
ATOM 721 C CA . VAL A 1 93 ? 1.377 9.979 2.002 1.00 94.38 93 VAL A CA 1
ATOM 722 C C . VAL A 1 93 ? 2.589 9.684 1.126 1.00 94.38 93 VAL A C 1
ATOM 724 O O . VAL A 1 93 ? 2.525 9.749 -0.100 1.00 94.38 93 VAL A O 1
ATOM 727 N N . THR A 1 94 ? 3.699 9.368 1.771 1.00 95.31 94 THR A N 1
ATOM 728 C CA . THR A 1 94 ? 4.990 9.030 1.184 1.00 95.31 94 THR A CA 1
ATOM 729 C C . THR A 1 94 ? 5.439 7.661 1.711 1.00 95.31 94 THR A C 1
ATOM 731 O O . THR A 1 94 ? 4.847 7.122 2.655 1.00 95.31 94 THR A O 1
ATOM 734 N N . PRO A 1 95 ? 6.522 7.077 1.170 1.00 94.94 95 PRO A N 1
ATOM 735 C CA . PRO A 1 95 ? 7.098 5.859 1.730 1.00 94.94 95 PRO A CA 1
ATOM 736 C C . PRO A 1 95 ? 7.451 5.979 3.222 1.00 94.94 95 PRO A C 1
ATOM 738 O O . PRO A 1 95 ? 7.399 4.980 3.939 1.00 94.94 95 PRO A O 1
ATOM 741 N N . GLY A 1 96 ? 7.738 7.192 3.720 1.00 95.44 96 GLY A N 1
ATOM 742 C CA . GLY A 1 96 ? 8.024 7.450 5.133 1.00 95.44 96 GLY A CA 1
ATOM 743 C C . GLY A 1 96 ? 6.882 7.034 6.065 1.00 95.44 96 GLY A C 1
ATOM 744 O O . GLY A 1 96 ? 7.125 6.328 7.046 1.00 95.44 96 GLY A O 1
ATOM 745 N N . GLY A 1 97 ? 5.632 7.371 5.721 1.00 94.81 97 GLY A N 1
ATOM 746 C CA . GLY A 1 97 ? 4.438 6.947 6.467 1.00 94.81 97 GLY A CA 1
ATOM 747 C C . GLY A 1 97 ? 4.127 5.452 6.350 1.00 94.81 97 GLY A C 1
ATOM 748 O O . GLY A 1 97 ? 3.408 4.889 7.174 1.00 94.81 97 GLY A O 1
ATOM 749 N N . LEU A 1 98 ? 4.711 4.780 5.355 1.00 96.69 98 LEU A N 1
ATOM 750 C CA . LEU A 1 98 ? 4.514 3.359 5.057 1.00 96.69 98 LEU A CA 1
ATOM 751 C C . LEU A 1 98 ? 5.632 2.463 5.602 1.00 96.69 98 LEU A C 1
ATOM 753 O O . LEU A 1 98 ? 5.626 1.248 5.399 1.00 96.69 98 LEU A O 1
ATOM 757 N N . ARG A 1 99 ? 6.570 3.017 6.376 1.00 96.25 99 ARG A N 1
ATOM 758 C CA . ARG A 1 99 ? 7.684 2.268 6.979 1.00 96.25 99 ARG A CA 1
ATOM 759 C C . ARG A 1 99 ? 7.252 1.064 7.815 1.00 96.25 99 ARG A C 1
ATOM 761 O O . ARG A 1 99 ? 8.056 0.150 7.999 1.00 96.25 99 ARG A O 1
ATOM 768 N N . ARG A 1 100 ? 6.026 1.058 8.353 1.00 94.44 100 ARG A N 1
ATOM 769 C CA . ARG A 1 100 ? 5.487 -0.051 9.160 1.00 94.44 100 ARG A CA 1
ATOM 770 C C . ARG A 1 100 ? 4.928 -1.205 8.330 1.00 94.44 100 ARG A C 1
ATOM 772 O O . ARG A 1 100 ? 4.764 -2.281 8.895 1.00 94.44 100 ARG A O 1
ATOM 779 N N . LEU A 1 101 ? 4.732 -1.042 7.015 1.00 94.12 101 LEU A N 1
ATOM 780 C CA . LEU A 1 101 ? 4.304 -2.144 6.140 1.00 94.12 101 LEU A CA 1
ATOM 781 C C . LEU A 1 101 ? 5.249 -3.348 6.237 1.00 94.12 101 LEU A C 1
ATOM 783 O O . LEU A 1 101 ? 4.780 -4.478 6.204 1.00 94.12 101 LEU A O 1
ATOM 787 N N . ARG A 1 102 ? 6.546 -3.114 6.498 1.00 92.38 102 ARG A N 1
ATOM 788 C CA . ARG A 1 102 ? 7.562 -4.157 6.733 1.00 92.38 102 ARG A CA 1
ATOM 789 C C . ARG A 1 102 ? 7.234 -5.149 7.859 1.00 92.38 102 ARG A C 1
ATOM 791 O O . ARG A 1 102 ? 7.904 -6.164 7.973 1.00 92.38 102 ARG A O 1
ATOM 798 N N . LEU A 1 103 ? 6.288 -4.816 8.740 1.00 92.00 103 LEU A N 1
ATOM 799 C CA . LEU A 1 103 ? 5.897 -5.621 9.904 1.00 92.00 103 LEU A CA 1
ATOM 800 C C . LEU A 1 103 ? 4.558 -6.350 9.698 1.00 92.00 103 LEU A C 1
ATOM 802 O O . LEU A 1 103 ? 4.071 -7.008 10.619 1.00 92.00 103 LEU A O 1
ATOM 806 N N . LEU A 1 104 ? 3.952 -6.214 8.514 1.00 92.50 104 LEU A N 1
ATOM 807 C CA . LEU A 1 104 ? 2.619 -6.715 8.185 1.00 92.50 104 LEU A CA 1
ATOM 808 C C . LEU A 1 104 ? 2.711 -7.797 7.093 1.00 92.50 104 LEU A C 1
ATOM 810 O O . LEU A 1 104 ? 2.361 -7.538 5.939 1.00 92.50 104 LEU A O 1
ATOM 814 N N . PRO A 1 105 ? 3.180 -9.014 7.433 1.00 90.19 105 PRO A N 1
ATOM 815 C CA . PRO A 1 105 ? 3.392 -10.083 6.453 1.00 90.19 105 PRO A CA 1
ATOM 816 C C . PRO A 1 105 ? 2.088 -10.561 5.797 1.00 90.19 105 PRO A C 1
ATOM 818 O O . PRO A 1 105 ? 2.101 -11.058 4.677 1.00 90.19 105 PRO A O 1
ATOM 821 N N . SER A 1 106 ? 0.939 -10.367 6.453 1.00 92.44 106 SER A N 1
ATOM 822 C CA . SER A 1 106 ? -0.373 -10.805 5.959 1.00 92.44 106 SER A CA 1
ATOM 823 C C . SER A 1 106 ? -0.945 -9.970 4.807 1.00 92.44 106 SER A C 1
ATOM 825 O O . SER A 1 106 ? -2.013 -10.320 4.289 1.00 92.44 106 SER A O 1
ATOM 827 N N . LEU A 1 107 ? -0.272 -8.888 4.397 1.00 94.06 107 LEU A N 1
ATOM 828 C CA . LEU A 1 107 ? -0.714 -8.041 3.292 1.00 94.06 107 LEU A CA 1
ATOM 829 C C . LEU A 1 107 ? -0.765 -8.826 1.978 1.00 94.06 107 LEU A C 1
ATOM 831 O O . LEU A 1 107 ? 0.183 -9.496 1.582 1.00 94.06 107 LEU A O 1
ATOM 835 N N . ARG A 1 108 ? -1.897 -8.714 1.283 1.00 95.62 108 ARG A N 1
ATOM 836 C CA . ARG A 1 108 ? -2.154 -9.366 -0.008 1.00 95.62 108 ARG A CA 1
ATOM 837 C C . ARG A 1 108 ? -2.451 -8.362 -1.109 1.00 95.62 108 ARG A C 1
ATOM 839 O O . ARG A 1 108 ? -2.071 -8.608 -2.244 1.00 95.62 108 ARG A O 1
ATOM 846 N N . ASN A 1 109 ? -3.121 -7.261 -0.781 1.00 97.12 109 ASN A N 1
ATOM 847 C CA . ASN A 1 109 ? -3.538 -6.247 -1.741 1.00 97.12 109 ASN A CA 1
ATOM 848 C C . ASN A 1 109 ? -3.045 -4.882 -1.268 1.00 97.12 109 ASN A C 1
ATOM 850 O O . ASN A 1 109 ? -3.451 -4.426 -0.198 1.00 97.12 109 ASN A O 1
ATOM 854 N N . VAL A 1 110 ? -2.194 -4.234 -2.053 1.00 97.62 110 VAL A N 1
ATOM 855 C CA . VAL A 1 110 ? -1.714 -2.881 -1.770 1.00 97.62 110 VAL A CA 1
ATOM 856 C C . VAL A 1 110 ? -1.900 -2.017 -3.007 1.00 97.62 110 VAL A C 1
ATOM 858 O O . VAL A 1 110 ? -1.437 -2.369 -4.088 1.00 97.62 110 VAL A O 1
ATOM 861 N N . ALA A 1 111 ? -2.583 -0.888 -2.847 1.00 97.44 111 ALA A N 1
ATOM 862 C CA . ALA A 1 111 ? -2.775 0.095 -3.903 1.00 97.44 111 ALA A CA 1
ATOM 863 C C . ALA A 1 111 ? -2.304 1.468 -3.423 1.00 97.44 111 ALA A C 1
ATOM 865 O O . ALA A 1 111 ? -2.825 2.006 -2.446 1.00 97.44 111 ALA A O 1
ATOM 866 N N . LEU A 1 112 ? -1.295 2.008 -4.099 1.00 95.38 112 LEU A N 1
ATOM 867 C CA . LEU A 1 112 ? -0.662 3.291 -3.821 1.00 95.38 112 LEU A CA 1
ATOM 868 C C . LEU A 1 112 ? -0.397 4.020 -5.142 1.00 95.38 112 LEU A C 1
ATOM 870 O O . LEU A 1 112 ? -0.326 3.400 -6.203 1.00 95.38 112 LEU A O 1
ATOM 874 N N . GLY A 1 113 ? -0.194 5.332 -5.060 1.00 92.38 113 GLY A N 1
ATOM 875 C CA . GLY A 1 113 ? 0.065 6.169 -6.226 1.00 92.38 113 GLY A CA 1
ATOM 876 C C . GLY A 1 113 ? -1.122 7.062 -6.552 1.00 92.38 113 GLY A C 1
ATOM 877 O O . GLY A 1 113 ? -1.832 7.507 -5.645 1.00 92.38 113 GLY A O 1
ATOM 878 N N . SER A 1 114 ? -1.329 7.365 -7.831 1.00 89.88 114 SER A N 1
ATOM 879 C CA . SER A 1 114 ? -2.391 8.277 -8.256 1.00 89.88 114 SER A CA 1
ATOM 880 C C . SER A 1 114 ? -3.096 7.816 -9.523 1.00 89.88 114 SER A C 1
ATOM 882 O O . SER A 1 114 ? -2.474 7.312 -10.455 1.00 89.88 114 SER A O 1
ATOM 884 N N . THR A 1 115 ? -4.408 8.043 -9.563 1.00 85.06 115 THR A N 1
ATOM 885 C CA . THR A 1 115 ? -5.214 7.921 -10.783 1.00 85.06 115 THR A CA 1
ATOM 886 C C . THR A 1 115 ? -5.195 9.203 -11.624 1.00 85.06 115 THR A C 1
ATOM 888 O O . THR A 1 115 ? -5.572 9.174 -12.797 1.00 85.06 115 THR A O 1
ATOM 891 N N . ARG A 1 116 ? -4.742 10.333 -11.058 1.00 82.38 116 ARG A N 1
ATOM 892 C CA . ARG A 1 116 ? -4.649 11.629 -11.752 1.00 82.38 116 ARG A CA 1
ATOM 893 C C . ARG A 1 116 ? -3.536 11.625 -12.790 1.00 82.38 116 ARG A C 1
ATOM 895 O O . ARG A 1 116 ? -2.543 10.939 -12.619 1.00 82.38 116 ARG A O 1
ATOM 902 N N . GLN A 1 117 ? -3.649 12.459 -13.826 1.00 71.00 117 GLN A N 1
ATOM 903 C CA . GLN A 1 117 ? -2.654 12.480 -14.904 1.00 71.00 117 GLN A CA 1
ATOM 904 C C . GLN A 1 117 ? -1.227 12.847 -14.451 1.00 71.00 117 GLN A C 1
ATOM 906 O O . GLN A 1 117 ? -0.257 12.339 -15.010 1.00 71.00 117 GLN A O 1
ATOM 911 N N . ALA A 1 118 ? -1.085 13.697 -13.434 1.00 71.69 118 ALA A N 1
ATOM 912 C CA . ALA A 1 118 ? 0.224 14.110 -12.946 1.00 71.69 118 ALA A CA 1
ATOM 913 C C . ALA A 1 118 ? 0.961 12.946 -12.267 1.00 71.69 118 ALA A C 1
ATOM 915 O O . ALA A 1 118 ? 0.446 12.329 -11.334 1.00 71.69 118 ALA A O 1
ATOM 916 N N . VAL A 1 119 ? 2.184 12.685 -12.724 1.00 70.31 119 VAL A N 1
ATOM 917 C CA . VAL A 1 119 ? 3.115 11.772 -12.063 1.00 70.31 119 VAL A CA 1
ATOM 918 C C . VAL A 1 119 ? 3.672 12.480 -10.827 1.00 70.31 119 VAL A C 1
ATOM 920 O O . VAL A 1 119 ? 4.206 13.582 -10.937 1.00 70.31 119 VAL A O 1
ATOM 923 N N . ASP A 1 120 ? 3.534 11.870 -9.649 1.00 70.56 120 ASP A N 1
ATOM 924 C CA . ASP A 1 120 ? 4.115 12.397 -8.410 1.00 70.56 120 ASP A CA 1
ATOM 925 C C . ASP A 1 120 ? 5.382 11.597 -8.063 1.00 70.56 120 ASP A C 1
ATOM 927 O O . ASP A 1 120 ? 5.369 10.365 -8.002 1.00 70.56 120 ASP A O 1
ATOM 931 N N . GLY A 1 121 ? 6.493 12.304 -7.842 1.00 72.56 121 GLY A N 1
ATOM 932 C CA . GLY A 1 121 ? 7.779 11.728 -7.440 1.00 72.56 121 GLY A CA 1
ATOM 933 C C . GLY A 1 121 ? 7.859 11.347 -5.958 1.00 72.56 121 GLY A C 1
ATOM 934 O O . GLY A 1 121 ? 8.868 10.800 -5.522 1.00 72.56 121 GLY A O 1
ATOM 935 N N . LYS A 1 122 ? 6.819 11.625 -5.160 1.00 83.62 122 LYS A N 1
ATOM 936 C CA . LYS A 1 122 ? 6.813 11.335 -3.714 1.00 83.62 122 LYS A CA 1
ATOM 937 C C . LYS A 1 122 ? 6.904 9.855 -3.374 1.00 83.62 122 LYS A C 1
ATOM 939 O O . LYS A 1 122 ? 7.466 9.512 -2.336 1.00 83.62 122 LYS A O 1
ATOM 944 N N . MET A 1 123 ? 6.314 8.987 -4.194 1.00 89.94 123 MET A N 1
ATOM 945 C CA . MET A 1 123 ? 6.384 7.545 -3.983 1.00 89.94 123 MET A CA 1
ATOM 946 C C . MET A 1 123 ? 7.637 7.001 -4.671 1.00 89.94 123 MET A C 1
ATOM 948 O O . MET A 1 123 ? 7.724 7.008 -5.898 1.00 89.94 123 MET A O 1
ATOM 952 N N . THR A 1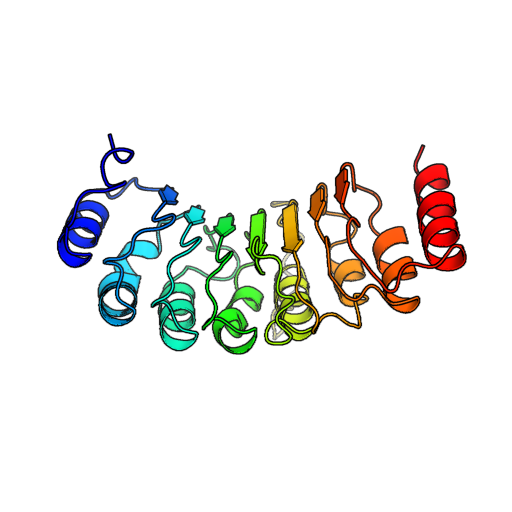 124 ? 8.607 6.563 -3.867 1.00 91.62 124 THR A N 1
ATOM 953 C CA . THR A 1 124 ? 9.916 6.073 -4.321 1.00 91.62 124 THR A CA 1
ATOM 954 C C . THR A 1 124 ? 10.091 4.580 -4.061 1.00 91.62 124 THR A C 1
ATOM 956 O O . THR A 1 124 ? 9.278 3.957 -3.370 1.00 91.62 124 THR A O 1
ATOM 959 N N . ASP A 1 125 ? 11.201 4.013 -4.540 1.00 91.19 125 ASP A N 1
ATOM 960 C CA . ASP A 1 125 ? 11.590 2.602 -4.364 1.00 91.19 125 ASP A CA 1
ATOM 961 C C . ASP A 1 125 ? 11.570 2.123 -2.897 1.00 91.19 125 ASP A C 1
ATOM 963 O O . ASP A 1 125 ? 11.449 0.930 -2.605 1.00 91.19 125 ASP A O 1
ATOM 967 N N . ALA A 1 126 ? 11.643 3.048 -1.932 1.00 94.00 126 ALA A N 1
ATOM 968 C CA . ALA A 1 126 ? 11.516 2.749 -0.508 1.00 94.00 126 ALA A CA 1
ATOM 969 C C . ALA A 1 126 ? 10.232 1.969 -0.173 1.00 94.00 126 ALA A C 1
ATOM 971 O O . ALA A 1 126 ? 10.258 1.103 0.706 1.00 94.00 126 ALA A O 1
ATOM 972 N N . VAL A 1 127 ? 9.129 2.215 -0.890 1.00 93.94 127 VAL A N 1
ATOM 973 C CA . VAL A 1 127 ? 7.868 1.505 -0.646 1.00 93.94 127 VAL A CA 1
ATOM 974 C C . VAL A 1 127 ? 7.955 0.026 -1.017 1.00 93.94 127 VAL A C 1
ATOM 976 O O . VAL A 1 127 ? 7.508 -0.827 -0.248 1.00 93.94 127 VAL A O 1
ATOM 979 N N . LEU A 1 128 ? 8.615 -0.293 -2.134 1.00 93.62 128 LEU A N 1
ATOM 980 C CA . LEU A 1 128 ? 8.869 -1.669 -2.549 1.00 93.62 128 LEU A CA 1
ATOM 981 C C . LEU A 1 128 ? 9.764 -2.376 -1.533 1.00 93.62 128 LEU A C 1
ATOM 983 O O . LEU A 1 128 ? 9.466 -3.495 -1.132 1.00 93.62 128 LEU A O 1
ATOM 987 N N . ASN A 1 129 ? 10.791 -1.693 -1.025 1.00 93.81 129 ASN A N 1
ATOM 988 C CA . ASN A 1 129 ? 11.660 -2.229 0.023 1.00 93.81 129 ASN A CA 1
ATOM 989 C C . ASN A 1 129 ? 10.911 -2.513 1.336 1.00 93.81 129 ASN A C 1
ATOM 991 O O . ASN A 1 129 ? 11.204 -3.492 2.027 1.00 93.81 129 ASN A O 1
ATOM 995 N N . HIS A 1 130 ? 9.944 -1.672 1.715 1.00 94.56 130 HIS A N 1
ATOM 996 C CA . HIS A 1 130 ? 9.098 -1.925 2.884 1.00 94.56 130 HIS A CA 1
ATOM 997 C C . HIS A 1 130 ? 8.215 -3.157 2.686 1.00 94.56 130 HIS A C 1
ATOM 999 O O . HIS A 1 130 ? 8.147 -3.995 3.584 1.00 94.56 130 HIS A O 1
ATOM 1005 N N . LEU A 1 131 ? 7.588 -3.290 1.517 1.00 93.81 131 LEU A N 1
ATOM 1006 C CA . LEU A 1 131 ? 6.750 -4.440 1.181 1.00 93.81 131 LEU A CA 1
ATOM 1007 C C . LEU A 1 131 ? 7.568 -5.732 1.084 1.00 93.81 131 LEU A C 1
ATOM 1009 O O . LEU A 1 131 ? 7.191 -6.723 1.699 1.00 93.81 131 LEU A O 1
ATOM 1013 N N . ALA A 1 132 ? 8.712 -5.708 0.397 1.00 91.94 132 ALA A N 1
ATOM 1014 C CA . ALA A 1 132 ? 9.618 -6.846 0.262 1.00 91.94 132 ALA A CA 1
ATOM 1015 C C . ALA A 1 132 ? 10.079 -7.370 1.627 1.00 91.94 132 ALA A C 1
ATOM 1017 O O . ALA A 1 132 ? 10.019 -8.569 1.883 1.00 91.94 132 ALA A O 1
ATOM 1018 N N . ARG A 1 133 ? 10.447 -6.475 2.556 1.00 91.38 133 ARG A N 1
ATOM 1019 C CA . ARG A 1 133 ? 10.793 -6.863 3.934 1.00 91.38 133 ARG A CA 1
ATOM 1020 C C . ARG A 1 133 ? 9.637 -7.503 4.696 1.00 91.38 133 ARG A C 1
ATOM 1022 O O . ARG A 1 133 ? 9.896 -8.347 5.541 1.00 91.38 133 ARG A O 1
ATOM 1029 N N . ALA A 1 134 ? 8.394 -7.122 4.402 1.00 88.81 134 ALA A N 1
ATOM 1030 C CA . ALA A 1 134 ? 7.224 -7.764 4.996 1.00 88.81 134 ALA A CA 1
ATOM 1031 C C . ALA A 1 134 ? 7.036 -9.205 4.502 1.00 88.81 134 ALA A C 1
ATOM 1033 O O . ALA A 1 134 ? 6.459 -10.013 5.220 1.00 88.81 134 ALA A O 1
ATOM 1034 N N . GLN A 1 135 ? 7.499 -9.512 3.284 1.00 84.25 135 GLN A N 1
ATOM 1035 C CA . GLN A 1 135 ? 7.379 -10.845 2.684 1.00 84.25 135 GLN A CA 1
ATOM 1036 C C . GLN A 1 135 ? 8.513 -11.786 3.096 1.00 84.25 135 GLN A C 1
ATOM 1038 O O . GLN A 1 135 ? 8.397 -12.998 2.934 1.00 84.25 135 GLN A O 1
ATOM 1043 N N . GLN A 1 136 ? 9.613 -11.253 3.630 1.00 81.31 136 GLN A N 1
ATOM 1044 C CA . GLN A 1 136 ? 10.691 -12.099 4.117 1.00 81.31 136 GLN A CA 1
ATOM 1045 C C . GLN A 1 136 ? 10.306 -12.763 5.444 1.00 81.31 136 GLN A C 1
ATOM 1047 O O . GLN A 1 136 ? 9.640 -12.139 6.278 1.00 81.31 136 GLN A O 1
ATOM 1052 N N . PRO A 1 137 ? 10.752 -14.010 5.686 1.00 67.69 137 PRO A N 1
ATOM 1053 C CA . PRO A 1 137 ? 10.604 -14.628 6.991 1.00 67.69 137 PRO A CA 1
ATOM 1054 C C . PRO A 1 137 ? 11.227 -13.703 8.037 1.00 67.69 137 PRO A C 1
ATOM 1056 O O . PRO A 1 137 ? 12.391 -13.319 7.908 1.00 67.69 137 PRO A O 1
ATOM 1059 N N . LEU A 1 138 ? 10.465 -13.332 9.070 1.00 60.22 138 LEU A N 1
ATOM 1060 C CA . LEU A 1 138 ? 11.016 -12.651 10.240 1.00 60.22 138 LEU A CA 1
ATOM 1061 C C . LEU A 1 138 ? 12.098 -13.568 10.819 1.00 60.22 138 LEU A C 1
ATOM 1063 O O . LEU A 1 138 ? 11.773 -14.540 11.501 1.00 60.22 138 LEU A O 1
ATOM 1067 N N . GLN A 1 139 ? 13.372 -13.301 10.514 1.00 52.69 139 GLN A N 1
ATOM 1068 C CA . GLN A 1 139 ? 14.475 -14.039 11.113 1.00 52.69 139 GLN A CA 1
ATOM 1069 C C . GLN A 1 139 ? 14.417 -13.785 12.617 1.00 52.69 139 GLN A C 1
ATOM 1071 O O . GLN A 1 139 ? 14.725 -12.693 13.098 1.00 52.69 139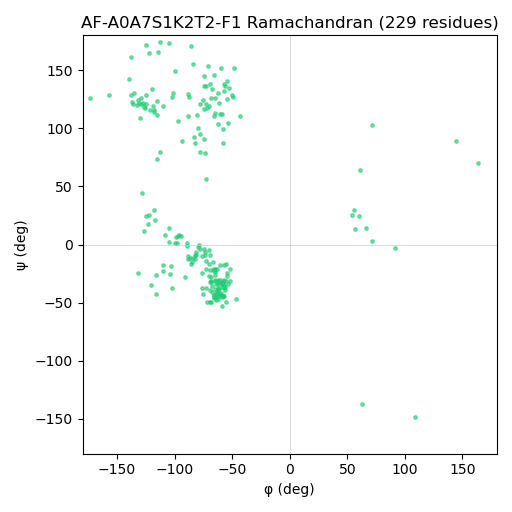 GLN A O 1
ATOM 1076 N N . ARG A 1 140 ? 13.925 -14.781 13.357 1.00 52.03 140 ARG A N 1
ATOM 1077 C CA . ARG A 1 140 ? 13.903 -14.765 14.814 1.00 52.03 140 ARG A CA 1
ATOM 1078 C C . ARG A 1 140 ? 15.351 -14.673 15.284 1.00 52.03 140 ARG A C 1
ATOM 1080 O O . ARG A 1 140 ? 16.129 -15.603 15.093 1.00 52.03 140 ARG A O 1
ATOM 1087 N N . GLY A 1 141 ? 15.706 -13.544 15.890 1.00 46.53 141 GLY A N 1
ATOM 1088 C CA . GLY A 1 141 ? 16.915 -13.457 16.693 1.00 46.53 141 GLY A CA 1
ATOM 1089 C C . GLY A 1 141 ? 16.876 -14.521 17.793 1.00 46.53 141 GLY A C 1
ATOM 1090 O O . GLY A 1 141 ? 15.848 -14.710 18.437 1.00 46.53 141 GLY A O 1
ATOM 1091 N N . THR A 1 142 ? 18.022 -15.179 17.962 1.00 45.19 142 THR A N 1
ATOM 1092 C CA . THR A 1 142 ? 18.431 -16.076 19.055 1.00 45.19 142 THR A CA 1
ATOM 1093 C C . THR A 1 142 ? 17.772 -17.462 19.135 1.00 45.19 142 THR A C 1
ATOM 1095 O O . THR A 1 142 ? 16.680 -17.636 19.660 1.00 45.19 142 THR A O 1
ATOM 1098 N N . GLY A 1 143 ? 18.535 -18.467 18.688 1.00 50.00 143 GLY A N 1
ATOM 1099 C CA . GLY A 1 143 ? 18.833 -19.662 19.485 1.00 50.00 143 GLY A CA 1
ATOM 1100 C C . GLY A 1 143 ? 17.671 -20.551 19.925 1.00 50.00 143 GLY A C 1
ATOM 1101 O O . GLY A 1 143 ? 17.470 -20.739 21.117 1.00 50.00 143 GLY A O 1
ATOM 1102 N N . SER A 1 144 ? 16.959 -21.168 18.988 1.00 46.22 144 SER A N 1
ATOM 1103 C CA . SER A 1 144 ? 16.494 -22.555 19.142 1.00 46.22 144 SER A CA 1
ATOM 1104 C C . SER A 1 144 ? 15.855 -23.020 17.849 1.00 46.22 144 SER A C 1
ATOM 1106 O O . SER A 1 144 ? 14.937 -22.381 17.333 1.00 46.22 144 SER A O 1
ATOM 1108 N N . GLN A 1 145 ? 16.339 -24.155 17.347 1.00 50.97 145 GLN A N 1
ATOM 1109 C CA . GLN A 1 145 ? 15.644 -24.946 16.345 1.00 50.97 145 GLN A CA 1
ATOM 1110 C C . GLN A 1 145 ? 14.237 -25.238 16.873 1.00 50.97 145 GLN A C 1
ATOM 1112 O O . GLN A 1 145 ? 14.047 -26.056 17.765 1.00 50.97 145 GLN A O 1
ATOM 1117 N N . THR A 1 146 ? 13.245 -24.535 16.342 1.00 39.59 146 THR A N 1
ATOM 1118 C CA . THR A 1 146 ? 11.857 -24.975 16.408 1.00 39.59 146 THR A CA 1
ATOM 1119 C C . THR A 1 146 ? 11.384 -25.149 14.982 1.00 39.59 146 THR A C 1
ATOM 1121 O O . THR A 1 146 ? 11.707 -24.362 14.094 1.00 39.59 146 THR A O 1
ATOM 1124 N N . GLN A 1 147 ? 10.735 -26.289 14.802 1.00 42.41 147 GLN A N 1
ATOM 1125 C CA . GLN A 1 147 ? 10.364 -26.928 13.557 1.00 42.41 147 GLN A CA 1
ATOM 1126 C C . GLN A 1 147 ? 9.697 -25.982 12.561 1.00 42.41 147 GLN A C 1
ATOM 1128 O O . GLN A 1 147 ? 9.007 -25.029 12.928 1.00 42.41 147 GLN A O 1
ATOM 1133 N N . MET A 1 148 ? 9.889 -26.325 11.286 1.00 46.44 148 MET A N 1
ATOM 1134 C CA . MET A 1 148 ? 9.086 -25.849 10.171 1.00 46.44 148 MET A CA 1
ATOM 1135 C C . MET A 1 148 ? 7.602 -25.885 10.538 1.00 46.44 148 MET A C 1
ATOM 1137 O O . MET A 1 148 ? 7.002 -26.948 10.662 1.00 46.44 148 MET A O 1
ATOM 1141 N N . GLY A 1 149 ? 7.016 -24.703 10.694 1.00 37.12 149 GLY A N 1
ATOM 1142 C CA . GLY A 1 149 ? 5.595 -24.522 10.474 1.00 37.12 149 GLY A CA 1
ATOM 1143 C C . GLY A 1 149 ? 5.384 -24.316 8.982 1.00 37.12 149 GLY A C 1
ATOM 1144 O O . GLY A 1 149 ? 5.466 -23.189 8.499 1.00 37.12 149 GLY A O 1
ATOM 1145 N N . GLU A 1 150 ? 5.117 -25.395 8.250 1.00 46.06 150 GLU A N 1
ATOM 1146 C CA . GLU A 1 150 ? 4.294 -25.299 7.049 1.00 46.06 150 GLU A CA 1
ATOM 1147 C C . GLU A 1 150 ? 2.934 -24.743 7.487 1.00 46.06 150 GLU A C 1
ATOM 1149 O O . GLU A 1 150 ? 2.212 -25.378 8.254 1.00 46.06 150 GLU A O 1
ATOM 1154 N N . GLY A 1 151 ? 2.597 -23.518 7.083 1.00 35.66 151 GLY A N 1
ATOM 1155 C CA . GLY A 1 151 ? 1.321 -22.945 7.506 1.00 35.66 151 GLY A CA 1
ATOM 1156 C C . GLY A 1 151 ? 1.190 -21.445 7.339 1.00 35.66 151 GLY A C 1
ATOM 1157 O O . GLY A 1 151 ? 1.089 -20.715 8.320 1.00 35.66 151 GLY A O 1
ATOM 1158 N N . GLY A 1 152 ? 1.097 -20.996 6.090 1.00 38.12 152 GLY A N 1
ATOM 1159 C CA . GLY A 1 152 ? 0.465 -19.720 5.775 1.00 38.12 152 GLY A CA 1
ATOM 1160 C C . GLY A 1 152 ? 1.156 -19.008 4.633 1.00 38.12 152 GLY A C 1
ATOM 1161 O O . GLY A 1 152 ? 2.023 -18.184 4.875 1.00 38.12 152 GLY A O 1
ATOM 1162 N N . GLY A 1 153 ? 0.742 -19.280 3.392 1.00 46.81 153 GLY A N 1
ATOM 1163 C CA . GLY A 1 153 ? 1.137 -18.489 2.225 1.00 46.81 153 GLY A CA 1
ATOM 1164 C C . GLY A 1 153 ? 0.739 -17.018 2.400 1.00 46.81 153 GLY A C 1
ATOM 1165 O O . GLY A 1 153 ? -0.370 -16.605 2.025 1.00 46.81 153 GLY A O 1
ATOM 1166 N N . SER A 1 154 ? 1.625 -16.253 3.030 1.00 57.84 154 SER A N 1
ATOM 1167 C CA . SER A 1 154 ? 1.601 -14.810 3.219 1.00 57.84 154 SER A CA 1
ATOM 1168 C C . SER A 1 154 ? 2.470 -14.222 2.120 1.00 57.84 154 SER A C 1
ATOM 1170 O O . SER A 1 154 ? 3.679 -14.421 2.095 1.00 57.84 154 SER A O 1
ATOM 1172 N N . GLY A 1 155 ? 1.808 -13.625 1.143 1.00 82.31 155 GLY A N 1
ATOM 1173 C CA . GLY A 1 155 ? 2.420 -13.214 -0.102 1.00 82.31 155 GLY A CA 1
ATOM 1174 C C . GLY A 1 155 ? 1.570 -12.114 -0.700 1.00 82.31 155 GLY A C 1
ATOM 1175 O O . GLY A 1 155 ? 0.345 -12.280 -0.817 1.00 82.31 155 GLY A O 1
ATOM 1176 N N . LEU A 1 156 ? 2.203 -11.004 -1.057 1.00 92.69 156 LEU A N 1
ATOM 1177 C CA . LEU A 1 156 ? 1.553 -9.924 -1.775 1.00 92.69 156 LEU A CA 1
ATOM 1178 C C . LEU A 1 156 ? 1.063 -10.470 -3.118 1.00 92.69 156 LEU A C 1
ATOM 1180 O O . LEU A 1 156 ? 1.846 -11.014 -3.889 1.00 92.69 156 LEU A O 1
ATOM 1184 N N . ARG A 1 157 ? -0.243 -10.367 -3.369 1.00 95.12 157 ARG A N 1
ATOM 1185 C CA . ARG A 1 157 ? -0.902 -10.887 -4.573 1.00 95.12 157 ARG A CA 1
ATOM 1186 C C . ARG A 1 157 ? -1.203 -9.789 -5.575 1.00 95.12 157 ARG A C 1
ATOM 1188 O O . ARG A 1 157 ? -1.126 -10.027 -6.772 1.00 95.12 157 ARG A O 1
ATOM 1195 N N . ARG A 1 158 ? -1.587 -8.612 -5.087 1.00 96.88 158 ARG A N 1
ATOM 1196 C CA . ARG A 1 158 ? -1.969 -7.473 -5.918 1.00 96.88 158 ARG A CA 1
ATOM 1197 C C . ARG A 1 158 ? -1.235 -6.236 -5.453 1.00 96.88 158 ARG A C 1
ATOM 1199 O O . ARG A 1 158 ? -1.363 -5.849 -4.288 1.00 96.88 158 ARG A O 1
ATOM 1206 N N . LEU A 1 159 ? -0.485 -5.634 -6.363 1.00 96.69 159 LEU A N 1
ATOM 1207 C CA . LEU A 1 159 ? 0.259 -4.411 -6.121 1.00 96.69 159 LEU A CA 1
ATOM 1208 C C . LEU A 1 159 ? -0.048 -3.403 -7.223 1.00 96.69 159 LEU A C 1
ATOM 1210 O O . LEU A 1 159 ? 0.206 -3.656 -8.393 1.00 96.69 159 LEU A O 1
ATOM 1214 N N . SER A 1 160 ? -0.570 -2.248 -6.835 1.00 96.25 160 SER A N 1
ATOM 1215 C CA . SER A 1 160 ? -0.726 -1.096 -7.717 1.00 96.25 160 SER A CA 1
ATOM 1216 C C . SER A 1 160 ? 0.164 0.028 -7.213 1.00 96.25 160 SER A C 1
ATOM 1218 O O . SER A 1 160 ? 0.026 0.440 -6.062 1.00 96.25 160 SER A O 1
ATOM 1220 N N . LEU A 1 161 ? 1.051 0.515 -8.078 1.00 94.06 161 LEU A N 1
ATOM 1221 C CA . LEU A 1 161 ? 1.922 1.672 -7.867 1.00 94.06 161 LEU A CA 1
ATOM 1222 C C . LEU A 1 161 ? 1.788 2.661 -9.036 1.00 94.06 161 LEU A C 1
ATOM 1224 O O . LEU A 1 161 ? 2.774 3.183 -9.560 1.00 94.06 161 LEU A O 1
ATOM 1228 N N . GLN A 1 162 ? 0.549 2.909 -9.458 1.00 92.25 162 GLN A N 1
ATOM 1229 C CA . GLN A 1 162 ? 0.244 3.770 -10.598 1.00 92.25 162 GLN A CA 1
ATOM 1230 C C . GLN A 1 162 ? 0.830 5.174 -10.416 1.00 92.25 162 GLN A C 1
ATOM 1232 O O . GLN A 1 162 ? 0.650 5.822 -9.384 1.00 92.25 162 GLN A O 1
ATOM 1237 N N . ARG A 1 163 ? 1.497 5.662 -11.460 1.00 90.88 163 ARG A N 1
ATOM 1238 C CA . ARG A 1 163 ? 2.027 7.020 -11.609 1.00 90.88 163 ARG A CA 1
ATOM 1239 C C . ARG A 1 163 ? 2.968 7.428 -10.476 1.00 90.88 163 ARG A C 1
ATOM 1241 O O . ARG A 1 163 ? 3.082 8.608 -10.142 1.00 90.88 163 ARG A O 1
ATOM 1248 N N . CYS A 1 164 ? 3.657 6.447 -9.893 1.00 89.94 164 CYS A N 1
ATOM 1249 C CA . CYS A 1 164 ? 4.751 6.666 -8.957 1.00 89.94 164 CYS A CA 1
ATOM 1250 C C . CYS A 1 164 ? 6.037 6.934 -9.752 1.00 89.94 164 CYS A C 1
ATOM 1252 O O . CYS A 1 164 ? 6.790 6.012 -10.062 1.00 89.94 164 CYS A O 1
ATOM 1254 N N . GLY A 1 165 ? 6.288 8.197 -10.106 1.00 85.75 165 GLY A N 1
ATOM 1255 C CA . GLY A 1 165 ? 7.451 8.570 -10.928 1.00 85.75 165 GLY A CA 1
ATOM 1256 C C . GLY A 1 165 ? 8.788 8.492 -10.202 1.00 85.75 165 GLY A C 1
ATOM 1257 O O . GLY A 1 165 ? 9.831 8.517 -10.842 1.00 85.75 165 GLY A O 1
ATOM 1258 N N . GLY A 1 166 ? 8.762 8.398 -8.870 1.00 85.81 166 GLY A N 1
ATOM 1259 C CA . GLY A 1 166 ? 9.952 8.157 -8.056 1.00 85.81 166 GLY A CA 1
ATOM 1260 C C . GLY A 1 166 ? 10.376 6.687 -8.018 1.00 85.81 166 GLY A C 1
ATOM 1261 O O . GLY A 1 166 ? 11.364 6.372 -7.354 1.00 85.81 166 GLY A O 1
ATOM 1262 N N . LEU A 1 167 ? 9.632 5.786 -8.673 1.00 87.19 167 LEU A N 1
ATOM 1263 C CA . LEU A 1 167 ? 10.066 4.408 -8.863 1.00 87.19 167 LEU A CA 1
ATOM 1264 C C . LEU A 1 167 ? 11.086 4.362 -9.989 1.00 87.19 167 LEU A C 1
ATOM 1266 O O . LEU A 1 167 ? 10.779 4.767 -11.104 1.00 87.19 167 LEU A O 1
ATOM 1270 N N . THR A 1 168 ? 12.281 3.877 -9.676 1.00 82.94 168 THR A N 1
ATOM 1271 C CA . THR A 1 168 ? 13.395 3.745 -10.624 1.00 82.94 168 THR A CA 1
ATOM 1272 C C . THR A 1 168 ? 14.047 2.369 -10.552 1.00 82.94 168 THR A C 1
ATOM 1274 O O . THR A 1 168 ? 14.625 1.899 -11.535 1.00 82.94 168 THR A O 1
ATOM 1277 N N . ASN A 1 169 ? 13.928 1.687 -9.409 1.00 85.50 169 ASN A N 1
ATOM 1278 C CA . ASN A 1 169 ? 14.519 0.384 -9.163 1.00 85.50 169 ASN A CA 1
ATOM 1279 C C . ASN A 1 169 ? 13.473 -0.586 -8.602 1.00 85.50 169 ASN A C 1
ATOM 1281 O O . ASN A 1 169 ? 13.081 -0.514 -7.436 1.00 85.50 169 ASN A O 1
ATOM 1285 N N . LEU A 1 170 ? 13.073 -1.548 -9.434 1.00 87.56 170 LEU A N 1
ATOM 1286 C CA . LEU A 1 170 ? 12.069 -2.547 -9.073 1.00 87.56 170 LEU A CA 1
ATOM 1287 C C . LEU A 1 170 ? 12.663 -3.873 -8.575 1.00 87.56 170 LEU A C 1
ATOM 1289 O O . LEU A 1 170 ? 11.904 -4.811 -8.367 1.00 87.56 170 LEU A O 1
ATOM 1293 N N . SER A 1 171 ? 13.980 -3.975 -8.351 1.00 88.44 171 SER A N 1
ATOM 1294 C CA . SER A 1 171 ? 14.640 -5.221 -7.894 1.00 88.44 171 SER A CA 1
ATOM 1295 C C . SER A 1 171 ? 13.996 -5.840 -6.648 1.00 88.44 171 SER A C 1
ATOM 1297 O O . SER A 1 171 ? 13.920 -7.056 -6.522 1.00 88.44 171 SER A O 1
ATOM 1299 N N . ALA A 1 172 ? 13.433 -5.020 -5.758 1.00 89.62 172 ALA A N 1
ATOM 1300 C CA . ALA A 1 172 ? 12.703 -5.493 -4.585 1.00 89.62 172 ALA A CA 1
ATOM 1301 C C . ALA A 1 172 ? 11.461 -6.358 -4.915 1.00 89.62 172 ALA A C 1
ATOM 1303 O O . ALA A 1 172 ? 10.996 -7.092 -4.039 1.00 89.62 172 ALA A O 1
ATOM 1304 N N . LEU A 1 173 ? 10.939 -6.318 -6.151 1.00 89.56 173 LEU A N 1
ATOM 1305 C CA . LEU A 1 173 ? 9.877 -7.219 -6.614 1.00 89.56 173 LEU A CA 1
ATOM 1306 C C . LEU A 1 173 ? 10.327 -8.686 -6.653 1.00 89.56 173 LEU A C 1
ATOM 1308 O O . LEU A 1 173 ? 9.492 -9.565 -6.455 1.00 89.56 173 LEU A O 1
ATOM 1312 N N . GLU A 1 174 ? 11.625 -8.969 -6.808 1.00 87.94 174 GLU A N 1
ATOM 1313 C CA . GLU A 1 174 ? 12.154 -10.342 -6.812 1.00 87.94 174 GLU A CA 1
ATOM 1314 C C . GLU A 1 174 ? 11.797 -11.096 -5.516 1.00 87.94 174 GLU A C 1
ATOM 1316 O O . GLU A 1 174 ? 11.549 -12.300 -5.544 1.00 87.94 174 GLU A O 1
ATOM 1321 N N . HIS A 1 175 ? 11.663 -10.391 -4.386 1.00 87.81 175 HIS A N 1
ATOM 1322 C CA . HIS A 1 175 ? 11.277 -10.971 -3.092 1.00 87.81 175 HIS A CA 1
ATOM 1323 C C . HIS A 1 175 ? 9.785 -11.313 -2.954 1.00 87.81 175 HIS A C 1
ATOM 1325 O O . HIS A 1 175 ? 9.392 -11.944 -1.976 1.00 87.81 175 HIS A O 1
ATOM 1331 N N . MET A 1 176 ? 8.948 -10.879 -3.896 1.00 89.06 176 MET A N 1
ATOM 1332 C CA . MET A 1 176 ? 7.501 -11.145 -3.941 1.00 89.06 176 MET A CA 1
ATOM 1333 C C . MET A 1 176 ? 7.065 -11.758 -5.282 1.00 89.06 176 MET A C 1
ATOM 1335 O O . MET A 1 176 ? 5.876 -11.880 -5.574 1.00 89.06 176 MET A O 1
ATOM 1339 N N . SER A 1 177 ? 8.044 -12.172 -6.080 1.00 86.25 177 SER A N 1
ATOM 1340 C CA . SER A 1 177 ? 7.892 -12.728 -7.422 1.00 86.25 177 SER A CA 1
ATOM 1341 C C . SER A 1 177 ? 7.026 -13.990 -7.467 1.00 86.25 177 SER A C 1
ATOM 1343 O O . SER A 1 177 ? 6.216 -14.164 -8.375 1.00 86.25 177 SER A O 1
ATOM 1345 N N . SER A 1 178 ? 7.133 -14.839 -6.444 1.00 86.81 178 SER A N 1
ATOM 1346 C CA . SER A 1 178 ? 6.375 -16.086 -6.327 1.00 86.81 178 SER A CA 1
ATOM 1347 C C . SER A 1 178 ? 4.954 -15.903 -5.787 1.00 86.81 178 SER A C 1
ATOM 1349 O O . SER A 1 178 ? 4.193 -16.868 -5.750 1.00 86.81 178 SER A O 1
ATOM 1351 N N . SER A 1 179 ? 4.554 -14.703 -5.357 1.00 90.44 179 SER A N 1
ATOM 1352 C CA . SER A 1 179 ? 3.216 -14.468 -4.793 1.00 90.44 179 SER A CA 1
ATOM 1353 C C . SER A 1 179 ? 2.344 -13.515 -5.600 1.00 90.44 179 SER A C 1
ATOM 1355 O O . SER A 1 179 ? 1.114 -13.601 -5.491 1.00 90.44 179 SER A O 1
ATOM 1357 N N . LEU A 1 180 ? 2.960 -12.610 -6.366 1.00 92.00 180 LEU A N 1
ATOM 1358 C CA . LEU A 1 180 ? 2.258 -11.609 -7.158 1.00 92.00 180 LEU A CA 1
ATOM 1359 C C . LEU A 1 180 ? 1.468 -12.256 -8.299 1.00 92.00 180 LEU A C 1
ATOM 1361 O O . LEU A 1 180 ? 1.975 -13.099 -9.027 1.00 92.00 180 LEU A O 1
ATOM 1365 N N . ILE A 1 181 ? 0.219 -11.818 -8.437 1.00 92.62 181 ILE A N 1
ATOM 1366 C CA . ILE A 1 181 ? -0.738 -12.224 -9.471 1.00 92.62 181 ILE A CA 1
ATOM 1367 C C . ILE A 1 181 ? -1.088 -11.019 -10.345 1.00 92.62 181 ILE A C 1
ATOM 1369 O O . ILE A 1 181 ? -1.145 -11.138 -11.565 1.00 92.62 181 ILE A O 1
ATOM 1373 N N . GLU A 1 182 ? -1.299 -9.853 -9.731 1.00 94.69 182 GLU A N 1
ATOM 1374 C CA . GLU A 1 182 ? -1.608 -8.614 -10.443 1.00 94.69 182 GLU A CA 1
ATOM 1375 C C . GLU A 1 182 ? -0.615 -7.519 -10.053 1.00 94.69 182 GLU A C 1
ATOM 1377 O O . GLU A 1 182 ? -0.408 -7.236 -8.867 1.00 94.69 182 GLU A O 1
ATOM 1382 N N . LEU A 1 183 ? -0.028 -6.882 -11.061 1.00 94.31 183 LEU A N 1
ATOM 1383 C CA . LEU A 1 183 ? 0.904 -5.779 -10.900 1.00 94.31 183 LEU A CA 1
ATOM 1384 C C . LEU A 1 183 ? 0.519 -4.639 -11.840 1.00 94.31 183 LEU A C 1
ATOM 1386 O O . LEU A 1 183 ? 0.488 -4.796 -13.059 1.00 94.31 183 LEU A O 1
ATOM 1390 N N . ASP A 1 184 ? 0.236 -3.478 -11.264 1.00 93.88 184 ASP A N 1
ATOM 1391 C CA . ASP A 1 184 ? -0.049 -2.257 -12.008 1.00 93.88 184 ASP A CA 1
ATOM 1392 C C . ASP A 1 184 ? 1.037 -1.216 -11.735 1.00 93.88 184 ASP A C 1
ATOM 1394 O O . ASP A 1 184 ? 1.166 -0.694 -10.625 1.00 93.88 184 ASP A O 1
ATOM 1398 N N . LEU A 1 185 ? 1.826 -0.934 -12.768 1.00 91.62 185 LEU A N 1
ATOM 1399 C CA . LEU A 1 185 ? 2.903 0.048 -12.775 1.00 91.62 185 LEU A CA 1
ATOM 1400 C C . LEU A 1 185 ? 2.618 1.167 -13.782 1.00 91.62 185 LEU A C 1
ATOM 1402 O O . LEU A 1 185 ? 3.547 1.845 -14.211 1.00 91.62 185 LEU A O 1
ATOM 1406 N N . ARG A 1 186 ? 1.355 1.380 -14.176 1.00 91.19 186 ARG A N 1
ATOM 1407 C CA . ARG A 1 186 ? 0.989 2.402 -15.165 1.00 91.19 186 ARG A CA 1
ATOM 1408 C C . ARG A 1 186 ? 1.612 3.749 -14.833 1.00 91.19 186 ARG A C 1
ATOM 1410 O O . ARG A 1 186 ? 1.393 4.253 -13.740 1.00 91.19 186 ARG A O 1
ATOM 1417 N N . GLY A 1 187 ? 2.321 4.370 -15.767 1.00 88.38 187 GLY A N 1
ATOM 1418 C CA . GLY A 1 187 ? 2.951 5.675 -15.567 1.00 88.38 187 GLY A CA 1
ATOM 1419 C C . GLY A 1 187 ? 4.087 5.689 -14.539 1.00 88.38 187 GLY A C 1
ATOM 1420 O O . GLY A 1 187 ? 4.467 6.767 -14.086 1.00 88.38 187 GLY A O 1
ATOM 1421 N N . ALA A 1 188 ? 4.602 4.526 -14.128 1.00 86.56 188 ALA A N 1
ATOM 1422 C CA . ALA A 1 188 ? 5.814 4.420 -13.321 1.00 86.56 188 ALA A CA 1
ATOM 1423 C C . ALA A 1 188 ? 7.077 4.460 -14.202 1.00 86.56 188 ALA A C 1
ATOM 1425 O O . ALA A 1 188 ? 7.044 4.087 -15.379 1.00 86.56 188 ALA A O 1
ATOM 1426 N N . GLY A 1 189 ? 8.199 4.883 -13.614 1.00 80.19 189 GLY A N 1
ATOM 1427 C CA . GLY A 1 189 ? 9.520 4.871 -14.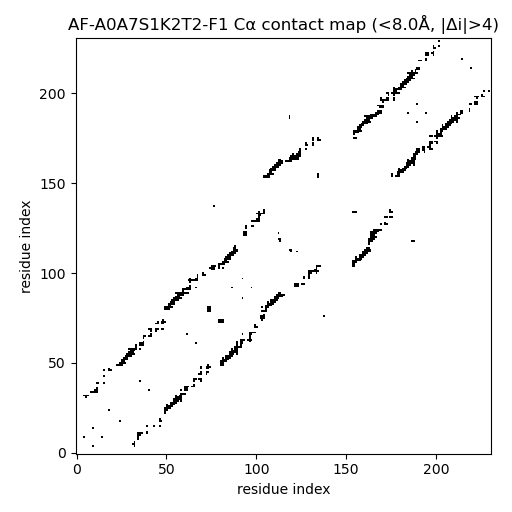249 1.00 80.19 189 GLY A CA 1
ATOM 1428 C C . GLY A 1 189 ? 10.145 3.476 -14.243 1.00 80.19 189 GLY A C 1
ATOM 1429 O O . GLY A 1 189 ? 10.960 3.142 -13.385 1.00 80.19 189 GLY A O 1
ATOM 1430 N N . VAL A 1 190 ? 9.737 2.611 -15.170 1.00 77.25 190 VAL A N 1
ATOM 1431 C CA . VAL A 1 190 ? 10.321 1.266 -15.271 1.00 77.25 190 VAL A CA 1
ATOM 1432 C C . VAL A 1 190 ? 11.656 1.341 -16.015 1.00 77.25 190 VAL A C 1
ATOM 1434 O O . VAL A 1 190 ? 11.684 1.597 -17.214 1.00 77.25 190 VAL A O 1
ATOM 1437 N N . SER A 1 191 ? 12.760 1.099 -15.303 1.00 73.06 191 SER A N 1
ATOM 1438 C CA . SER A 1 191 ? 14.108 0.992 -15.880 1.00 73.06 191 SER A CA 1
ATOM 1439 C C . SER A 1 191 ? 14.418 -0.426 -16.387 1.00 73.06 191 SER A C 1
ATOM 1441 O O . SER A 1 191 ? 13.707 -1.383 -16.070 1.00 73.06 191 SER A O 1
ATOM 1443 N N . SER A 1 192 ? 15.537 -0.600 -17.102 1.00 69.88 192 SER A N 1
ATOM 1444 C CA . SER A 1 192 ? 16.028 -1.917 -17.551 1.00 69.88 192 SER A CA 1
ATOM 1445 C C . SER A 1 192 ? 16.283 -2.901 -16.401 1.00 69.88 192 SER A C 1
ATOM 1447 O O . SER A 1 192 ? 15.999 -4.090 -16.527 1.00 69.88 192 SER A O 1
ATOM 1449 N N . GLY A 1 193 ? 16.728 -2.416 -15.235 1.00 68.44 193 GLY A N 1
ATOM 1450 C CA . GLY A 1 193 ? 16.827 -3.233 -14.020 1.00 68.44 193 GLY A CA 1
ATOM 1451 C C . GLY A 1 193 ? 15.461 -3.701 -13.508 1.00 68.44 193 GLY A C 1
ATOM 1452 O O . GLY A 1 193 ? 15.339 -4.801 -12.972 1.00 68.44 193 GLY A O 1
ATOM 1453 N N . GLY A 1 194 ? 14.413 -2.901 -13.726 1.00 76.56 194 GLY A N 1
ATOM 1454 C CA . GLY A 1 194 ? 13.040 -3.284 -13.418 1.00 76.56 194 GLY A CA 1
ATOM 1455 C C . GLY A 1 194 ? 12.500 -4.401 -14.312 1.00 76.56 194 GLY A C 1
ATOM 1456 O O . GLY A 1 194 ? 11.745 -5.238 -13.825 1.00 76.56 194 GLY A O 1
ATOM 1457 N N . ALA A 1 195 ? 12.944 -4.482 -15.570 1.00 78.75 195 ALA A N 1
ATOM 1458 C CA . ALA A 1 195 ? 12.555 -5.542 -16.505 1.00 78.75 195 ALA A CA 1
ATOM 1459 C C . ALA A 1 195 ? 12.919 -6.941 -15.984 1.00 78.75 195 ALA A C 1
ATOM 1461 O O . ALA A 1 195 ? 12.095 -7.852 -16.010 1.00 78.75 195 ALA A O 1
ATOM 1462 N N . LYS A 1 196 ? 14.131 -7.097 -15.433 1.00 81.25 196 LYS A N 1
ATOM 1463 C CA . LYS A 1 196 ? 14.588 -8.363 -14.843 1.00 81.25 196 LYS A CA 1
ATOM 1464 C C . LYS A 1 196 ? 13.746 -8.772 -13.631 1.00 81.25 196 LYS A C 1
ATOM 1466 O O . LYS A 1 196 ? 13.398 -9.939 -13.482 1.00 81.25 196 LYS A O 1
ATOM 1471 N N . ALA A 1 197 ? 13.390 -7.809 -12.784 1.00 86.50 197 ALA A N 1
ATOM 1472 C CA . ALA A 1 197 ? 12.554 -8.073 -11.619 1.00 86.50 197 ALA A CA 1
ATOM 1473 C C . ALA A 1 197 ? 11.123 -8.472 -12.019 1.00 86.50 197 ALA A C 1
ATOM 1475 O O . ALA A 1 197 ? 10.528 -9.339 -11.386 1.00 86.50 197 ALA A O 1
ATOM 1476 N N . LEU A 1 198 ? 10.587 -7.874 -13.091 1.00 86.12 198 LEU A N 1
ATOM 1477 C CA . LEU A 1 198 ? 9.299 -8.256 -13.677 1.00 86.12 198 LEU A CA 1
ATOM 1478 C C . LEU A 1 198 ? 9.339 -9.666 -14.268 1.00 86.12 198 LEU A C 1
ATOM 1480 O O . LEU A 1 198 ? 8.432 -10.451 -14.012 1.00 86.12 198 LEU A O 1
ATOM 1484 N N . ALA A 1 199 ? 10.407 -9.992 -14.994 1.00 83.44 199 ALA A N 1
ATOM 1485 C CA . ALA A 1 199 ? 10.659 -11.324 -15.529 1.00 83.44 199 ALA A CA 1
ATOM 1486 C C . ALA A 1 199 ? 10.673 -12.402 -14.427 1.00 83.44 199 ALA A C 1
ATOM 1488 O O . ALA A 1 199 ? 10.133 -13.486 -14.623 1.00 83.44 199 ALA A O 1
ATOM 1489 N N . ALA A 1 200 ? 11.196 -12.096 -13.236 1.00 85.56 200 ALA A N 1
ATOM 1490 C CA . ALA A 1 200 ? 11.199 -13.036 -12.117 1.00 85.56 200 ALA A CA 1
ATOM 1491 C C . ALA A 1 200 ? 9.793 -13.375 -11.573 1.00 85.56 200 ALA A C 1
ATOM 1493 O O . ALA A 1 200 ? 9.641 -14.406 -10.920 1.00 85.56 200 ALA A O 1
ATOM 1494 N N . CYS A 1 201 ? 8.770 -12.540 -11.803 1.00 86.88 201 CYS A N 1
ATOM 1495 C CA . CYS A 1 201 ? 7.410 -12.721 -11.277 1.00 86.88 201 CYS A CA 1
ATOM 1496 C C . CYS A 1 201 ? 6.642 -13.848 -11.993 1.00 86.88 201 CYS A C 1
ATOM 1498 O O . CYS A 1 201 ? 5.769 -13.596 -12.821 1.00 86.88 201 CYS A O 1
ATOM 1500 N N . THR A 1 202 ? 6.931 -15.100 -11.637 1.00 83.88 202 THR A N 1
ATOM 1501 C CA . THR A 1 202 ? 6.443 -16.289 -12.355 1.00 83.88 202 THR A CA 1
ATOM 1502 C C . THR A 1 202 ? 4.944 -16.565 -12.245 1.00 83.88 202 THR A C 1
ATOM 1504 O O . THR A 1 202 ? 4.381 -17.233 -13.105 1.00 83.88 202 THR A O 1
ATOM 1507 N N . ASN A 1 203 ? 4.277 -16.047 -11.211 1.00 86.88 203 ASN A N 1
ATOM 1508 C CA . ASN A 1 203 ? 2.839 -16.247 -10.988 1.00 86.88 203 ASN A CA 1
ATOM 1509 C C . ASN A 1 203 ? 1.968 -15.093 -11.508 1.00 86.88 203 ASN A C 1
ATOM 1511 O O . ASN A 1 203 ? 0.759 -15.061 -11.249 1.00 86.88 203 ASN A O 1
ATOM 1515 N N . LEU A 1 204 ? 2.568 -14.134 -12.218 1.00 88.31 204 LEU A N 1
ATOM 1516 C CA . LEU A 1 204 ? 1.882 -12.932 -12.661 1.00 88.31 204 LEU A CA 1
ATOM 1517 C C . LEU A 1 204 ? 0.899 -13.246 -13.799 1.00 88.31 204 LEU A C 1
ATOM 1519 O O . LEU A 1 204 ? 1.280 -13.721 -14.862 1.00 88.31 204 LEU A O 1
ATOM 1523 N N . GLN A 1 205 ? -0.377 -12.945 -13.571 1.00 89.69 205 GLN A N 1
ATOM 1524 C CA . GLN A 1 205 ? -1.474 -13.153 -14.524 1.00 89.69 205 GLN A CA 1
ATOM 1525 C C . GLN A 1 205 ? -1.921 -11.846 -15.186 1.00 89.69 205 GLN A C 1
ATOM 1527 O O . GLN A 1 205 ? -2.471 -11.862 -16.283 1.00 89.69 205 GLN A O 1
ATOM 1532 N N . SER A 1 206 ? -1.701 -10.709 -14.521 1.00 90.94 206 SER A N 1
ATOM 1533 C CA . SER A 1 206 ? -2.061 -9.385 -15.027 1.00 90.94 206 SER A CA 1
ATOM 1534 C C . SER A 1 206 ? -0.937 -8.389 -14.770 1.00 90.94 206 SER A C 1
ATOM 1536 O O . SER A 1 206 ? -0.566 -8.147 -13.621 1.00 90.94 206 SER A O 1
ATOM 1538 N N . LEU A 1 207 ? -0.445 -7.765 -15.839 1.00 90.88 207 LEU A N 1
ATOM 1539 C CA . LEU A 1 207 ? 0.579 -6.724 -15.802 1.00 90.88 207 LEU A CA 1
ATOM 1540 C C . LEU A 1 207 ? 0.089 -5.488 -16.563 1.00 90.88 207 LEU A C 1
ATOM 1542 O O . LEU A 1 207 ? -0.215 -5.572 -17.752 1.00 90.88 207 LEU A O 1
ATOM 1546 N N . CYS A 1 208 ? 0.027 -4.334 -15.897 1.00 90.25 208 CYS A N 1
ATOM 1547 C CA . CYS A 1 208 ? -0.267 -3.056 -16.544 1.00 90.25 208 CYS A CA 1
ATOM 1548 C C . CYS A 1 208 ? 0.976 -2.162 -16.562 1.00 90.25 208 CYS A C 1
ATOM 1550 O O . CYS A 1 208 ? 1.493 -1.773 -15.517 1.00 90.25 208 CYS A O 1
ATOM 1552 N N . LEU A 1 209 ? 1.413 -1.820 -17.773 1.00 88.06 209 LEU A N 1
ATOM 1553 C CA . LEU A 1 209 ? 2.581 -0.985 -18.068 1.00 88.06 209 LEU A CA 1
ATOM 1554 C C . LEU A 1 209 ? 2.221 0.243 -18.930 1.00 88.06 209 LEU A C 1
ATOM 1556 O O . LEU A 1 209 ? 3.077 0.848 -19.570 1.00 88.06 209 LEU A O 1
ATOM 1560 N N . ALA A 1 210 ? 0.934 0.600 -18.984 1.00 88.06 210 ALA A N 1
ATOM 1561 C CA . ALA A 1 210 ? 0.461 1.739 -19.770 1.00 88.06 210 ALA A CA 1
ATOM 1562 C C . ALA A 1 210 ? 1.128 3.050 -19.314 1.00 88.06 210 ALA A C 1
ATOM 1564 O O . ALA A 1 210 ? 1.478 3.196 -18.148 1.00 88.06 210 ALA A O 1
ATOM 1565 N N . ASP A 1 211 ? 1.279 4.022 -20.211 1.00 85.69 211 ASP A N 1
ATOM 1566 C CA . ASP A 1 211 ? 1.857 5.346 -19.923 1.00 85.69 211 ASP A CA 1
ATOM 1567 C C . ASP A 1 211 ? 3.287 5.340 -19.321 1.00 85.69 211 ASP A C 1
ATOM 1569 O O . ASP A 1 211 ? 3.749 6.369 -18.828 1.00 85.69 211 ASP A O 1
ATOM 1573 N N . CYS A 1 212 ? 4.015 4.219 -19.341 1.00 84.88 212 CYS A N 1
ATOM 1574 C CA . CYS A 1 212 ? 5.406 4.164 -18.890 1.00 84.88 212 CYS A CA 1
ATOM 1575 C C . CYS A 1 212 ? 6.342 4.710 -19.978 1.00 84.88 212 CYS A C 1
ATOM 1577 O O . CYS A 1 212 ? 6.695 4.012 -20.926 1.00 84.88 212 CYS A O 1
ATOM 1579 N N . SER A 1 213 ? 6.772 5.962 -19.823 1.00 78.81 213 SER A N 1
ATOM 1580 C CA . SER A 1 213 ? 7.583 6.687 -20.815 1.00 78.81 213 SER A CA 1
ATOM 1581 C C . SER A 1 213 ? 8.999 6.139 -21.029 1.00 78.81 213 SER A C 1
ATOM 1583 O O . SER A 1 213 ? 9.646 6.511 -22.001 1.00 78.81 213 SER A O 1
ATOM 1585 N N . GLN A 1 214 ? 9.486 5.285 -20.126 1.00 77.38 214 GLN A N 1
ATOM 1586 C CA . GLN A 1 214 ? 10.831 4.698 -20.171 1.00 77.38 214 GLN A CA 1
ATOM 1587 C C . GLN A 1 214 ? 10.866 3.283 -20.762 1.00 77.38 214 GLN A C 1
ATOM 1589 O O . GLN A 1 214 ? 11.936 2.684 -20.821 1.00 77.38 214 GLN A O 1
ATOM 1594 N N . LEU A 1 215 ? 9.722 2.736 -21.190 1.00 77.06 215 LEU A N 1
ATOM 1595 C CA . LEU A 1 215 ? 9.698 1.427 -21.835 1.00 77.06 215 LEU A CA 1
ATOM 1596 C C . LEU A 1 215 ? 10.239 1.530 -23.258 1.00 77.06 215 LEU A C 1
ATOM 1598 O O . LEU A 1 215 ? 9.645 2.187 -24.112 1.00 77.06 215 LEU A O 1
ATOM 1602 N N . ASP A 1 216 ? 11.346 0.840 -23.503 1.00 77.56 216 ASP A N 1
ATOM 1603 C CA . ASP A 1 216 ? 11.881 0.592 -24.834 1.00 77.56 216 ASP A CA 1
ATOM 1604 C C . ASP A 1 216 ? 11.621 -0.862 -25.272 1.00 77.56 216 ASP A C 1
ATOM 1606 O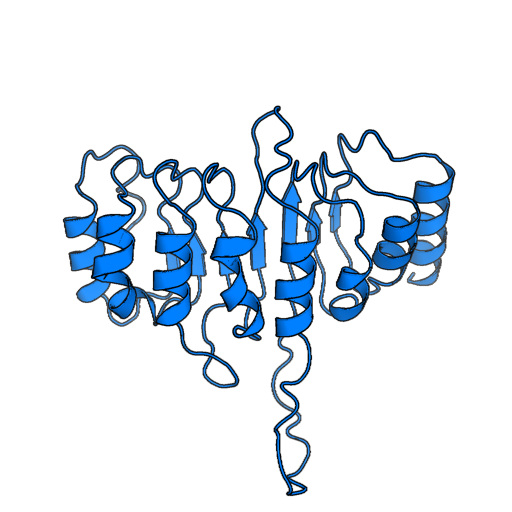 O . ASP A 1 216 ? 11.117 -1.698 -24.512 1.00 77.56 216 ASP A O 1
ATOM 1610 N N . GLY A 1 217 ? 11.939 -1.164 -26.534 1.00 77.12 217 GLY A N 1
ATOM 1611 C CA . GLY A 1 217 ? 11.747 -2.502 -27.098 1.00 77.12 217 GLY A CA 1
ATOM 1612 C C . GLY A 1 217 ? 12.535 -3.588 -26.360 1.00 77.12 217 GLY A C 1
ATOM 1613 O O . GLY A 1 217 ? 12.020 -4.686 -26.185 1.00 77.12 217 GLY A O 1
ATOM 1614 N N . ALA A 1 218 ? 13.727 -3.273 -25.846 1.00 76.19 218 ALA A N 1
ATOM 1615 C CA . ALA A 1 218 ? 14.571 -4.236 -25.141 1.00 76.19 218 ALA A CA 1
ATOM 1616 C C . ALA A 1 218 ? 13.971 -4.647 -23.786 1.00 76.19 218 ALA A C 1
ATOM 1618 O O . ALA A 1 218 ? 14.005 -5.823 -23.419 1.00 76.19 218 ALA A O 1
ATOM 1619 N N . ILE A 1 219 ? 13.379 -3.698 -23.052 1.00 76.38 219 ILE A N 1
ATOM 1620 C CA . ILE A 1 219 ? 12.655 -3.976 -21.804 1.00 76.38 219 ILE A CA 1
ATOM 1621 C C . ILE A 1 219 ? 11.451 -4.883 -22.070 1.00 76.38 219 ILE A C 1
ATOM 1623 O O . ILE A 1 219 ? 11.229 -5.843 -21.329 1.00 76.38 219 ILE A O 1
ATOM 1627 N N . LEU A 1 220 ? 10.682 -4.598 -23.124 1.00 78.06 220 LEU A N 1
ATOM 1628 C CA . LEU A 1 220 ? 9.520 -5.408 -23.489 1.00 78.06 220 LEU A CA 1
ATOM 1629 C C . LEU A 1 220 ? 9.926 -6.815 -23.936 1.00 78.06 220 LEU A C 1
ATOM 1631 O O . LEU A 1 220 ? 9.321 -7.781 -23.479 1.00 78.06 220 LEU A O 1
ATOM 1635 N N . GLU A 1 221 ? 10.969 -6.949 -24.755 1.00 80.56 221 GLU A N 1
ATOM 1636 C CA . GLU A 1 221 ? 11.501 -8.251 -25.173 1.00 80.56 221 GLU A CA 1
ATOM 1637 C C . GLU A 1 221 ? 11.963 -9.091 -23.981 1.00 80.56 221 GLU A C 1
ATOM 1639 O O . GLU A 1 221 ? 11.626 -10.271 -23.905 1.00 80.56 221 GLU A O 1
ATOM 1644 N N . ALA A 1 222 ? 12.661 -8.492 -23.010 1.00 77.75 222 ALA A N 1
ATOM 1645 C CA . ALA A 1 222 ? 13.102 -9.194 -21.805 1.00 77.75 222 ALA A CA 1
ATOM 1646 C C . ALA A 1 222 ? 11.925 -9.719 -20.965 1.00 77.75 222 ALA A C 1
ATOM 1648 O O . ALA A 1 222 ? 11.992 -10.828 -20.432 1.00 77.75 222 ALA A O 1
ATOM 1649 N N . ILE A 1 223 ? 10.841 -8.942 -20.859 1.00 76.25 223 ILE A N 1
ATOM 1650 C CA . ILE A 1 223 ? 9.623 -9.361 -20.155 1.00 76.25 223 ILE A CA 1
ATOM 1651 C C . ILE A 1 223 ? 8.936 -10.492 -20.929 1.00 76.25 223 ILE A C 1
ATOM 1653 O O . ILE A 1 223 ? 8.625 -11.526 -20.343 1.00 76.25 223 ILE A O 1
ATOM 1657 N N . VAL A 1 224 ? 8.737 -10.329 -22.241 1.00 77.88 224 VAL A N 1
ATOM 1658 C CA . VAL A 1 224 ? 8.049 -11.315 -23.091 1.00 77.88 224 VAL A CA 1
ATOM 1659 C C . VAL A 1 224 ? 8.804 -12.642 -23.131 1.00 77.88 224 VAL A C 1
ATOM 1661 O O . VAL A 1 224 ? 8.196 -13.678 -22.885 1.00 77.88 224 VAL A O 1
ATOM 1664 N N . GLN A 1 225 ? 10.124 -12.624 -23.341 1.00 74.38 225 GLN A N 1
ATOM 1665 C CA . GLN A 1 225 ? 10.943 -13.841 -23.359 1.00 74.38 225 GLN A CA 1
ATOM 1666 C C . GLN A 1 225 ? 10.824 -14.644 -22.062 1.00 74.38 225 GLN A C 1
ATOM 1668 O O . GLN A 1 225 ? 10.816 -15.872 -22.103 1.00 74.38 225 GLN A O 1
ATOM 1673 N N . HIS A 1 226 ? 10.723 -13.973 -20.912 1.00 68.62 226 HIS A N 1
ATOM 1674 C CA . HIS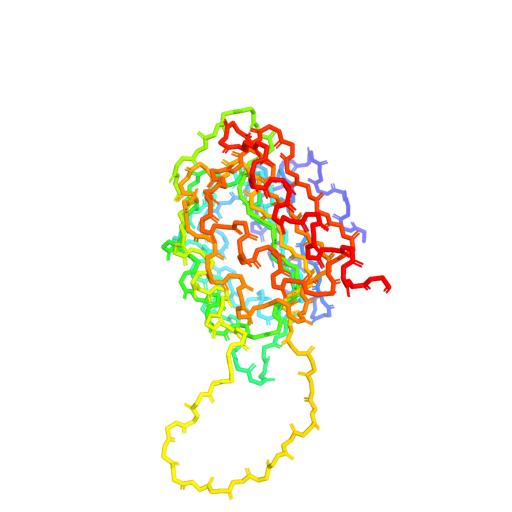 A 1 226 ? 10.536 -14.661 -19.637 1.00 68.62 226 HIS A CA 1
ATOM 1675 C C . HIS A 1 226 ? 9.101 -15.156 -19.438 1.00 68.62 226 HIS A C 1
ATOM 1677 O O . HIS A 1 226 ? 8.910 -16.246 -18.908 1.00 68.62 226 HIS A O 1
ATOM 1683 N N . MET A 1 227 ? 8.091 -14.397 -19.880 1.00 67.50 227 MET A N 1
ATOM 1684 C CA . MET A 1 227 ? 6.692 -14.830 -19.790 1.00 67.50 227 MET A CA 1
ATOM 1685 C C . MET A 1 227 ? 6.371 -16.004 -20.725 1.00 67.50 227 MET A C 1
ATOM 1687 O O . MET A 1 227 ? 5.574 -16.863 -20.357 1.00 67.50 227 MET A O 1
ATOM 1691 N N . ASP A 1 228 ? 7.014 -16.097 -21.891 1.00 65.06 228 ASP A N 1
ATOM 1692 C CA . ASP A 1 228 ? 6.865 -17.240 -22.801 1.00 65.06 228 ASP A CA 1
ATOM 1693 C C . ASP A 1 228 ? 7.502 -18.527 -22.248 1.00 65.06 228 ASP A C 1
ATOM 1695 O O . ASP A 1 228 ? 7.017 -19.615 -22.543 1.00 65.06 228 ASP A O 1
ATOM 1699 N N . GLN A 1 229 ? 8.530 -18.429 -21.395 1.00 57.03 229 GLN A N 1
ATOM 1700 C CA . GLN A 1 229 ? 9.108 -19.586 -20.688 1.00 57.03 229 GLN A CA 1
ATOM 1701 C C . GLN A 1 229 ? 8.228 -20.117 -19.544 1.00 57.03 229 GLN A C 1
ATOM 1703 O O . GLN A 1 229 ? 8.525 -21.170 -18.984 1.00 57.03 229 GLN A O 1
ATOM 1708 N N . LEU A 1 230 ? 7.166 -19.390 -19.185 1.00 49.31 230 LEU A N 1
ATOM 1709 C CA . LEU A 1 230 ? 6.219 -19.755 -18.128 1.00 49.31 230 LEU A CA 1
ATOM 1710 C C . LEU A 1 230 ? 4.927 -20.395 -18.668 1.00 49.31 230 LEU A C 1
ATOM 1712 O O . LEU A 1 230 ? 4.037 -20.702 -17.873 1.00 49.31 230 LEU A O 1
ATOM 1716 N N . ARG A 1 231 ? 4.810 -20.568 -19.994 1.00 43.09 231 ARG A N 1
ATOM 1717 C CA . ARG A 1 231 ? 3.693 -21.258 -20.658 1.00 43.09 231 ARG A CA 1
ATOM 1718 C C . ARG A 1 231 ? 3.853 -22.772 -20.678 1.00 43.09 231 ARG A C 1
ATOM 1720 O O . ARG A 1 231 ? 4.987 -23.252 -20.885 1.00 43.09 231 ARG A O 1
#

Nearest PDB structures (foldseek):
  6o60-assembly1_C  TM=8.059E-01  e=3.452E-10  Homo sapiens
  6wcq-assembly1_B  TM=6.079E-01  e=7.186E-09  Homo sapiens
  6vcd-assembly1_B  TM=6.126E-01  e=2.406E-05  Homo sapiens
  8bya-assembly1_E  TM=7.469E-01  e=1.120E-03  Homo sapiens
  8xft-assembly1_A  TM=4.257E-01  e=8.136E-03  Homo sapiens